Protein 2Q1S (pdb70)

Foldseek 3Di:
DDLLQAQFEEEEEQLQAQLNLLLVVVSVVSHYQAYEYEALQQLGDPVSQDPDPRYHYHNHQLLDPVVLVPDDLRGQEYEYEWFDQAFVLCQQPVVSRCSTQASSLVSNLVSCLQRDNYPEYEYEAEFCDDLDDDPPPQRGSRNVSRNNSLVVQLVSCVPRVHQYEYEYEDQEDFPRHFALGHDDSADNCSRVVDQLVNLLLCLLVLHARDDDPQQLDKDFHFYSNLVSVLRVLCRSFNGGSYYAYSTQPDIDTRNRSNVLSNVLNVNPDDGSHDHHDPVNYPDDGHDRVVCCVRRVGHRPQDSNNRSNNRSVNCVVCVVVSVVSSVVCVVVNVPRD

Organism: Bordetella bronchiseptica (NCBI:txid518)

CATH classification: 3.40.50.720 (+1 more: 3.90.25.10)

InterPro domains:
  IPR001509 NAD-dependent epimerase/dehydratase [PF01370] (15-266)
  IPR036291 NAD(P)-binding domain superfamily [SSF51735] (4-341)

Solvent-accessible surface area: 14827 Å² total; per-residue (Å²): 62,27,94,117,0,35,120,16,12,1,0,0,2,11,1,0,16,21,22,2,15,23,0,2,70,77,0,40,118,41,36,12,77,86,1,6,0,2,13,39,24,20,21,7,28,70,123,31,16,55,116,71,139,18,20,128,62,13,110,42,29,6,10,57,101,75,16,12,73,60,2,103,60,57,6,8,7,0,0,1,19,20,35,10,32,12,66,66,1,0,100,105,54,64,144,27,2,86,71,21,2,4,48,4,1,59,51,0,0,83,83,0,44,119,27,170,94,16,97,17,0,0,2,9,4,45,74,120,27,85,80,154,79,64,170,135,152,43,100,4,21,45,21,77,3,10,37,83,0,22,128,52,0,65,111,10,59,93,99,44,128,3,19,0,0,5,0,34,25,44,38,22,3,3,20,8,7,4,4,0,5,4,126,81,6,9,9,40,26,0,2,79,24,61,28,3,16,14,6,0,24,45,4,41,87,43,82,86,6,78,26,81,119,4,2,15,45,12,80,5,13,3,1,0,80,14,0,0,43,0,0,0,0,0,0,6,61,2,76,59,19,13,7,1,13,1,12,19,47,134,103,16,17,13,3,50,0,0,56,50,0,12,126,48,33,46,13,150,50,88,41,85,124,105,77,117,119,110,180,52,49,104,109,98,80,35,35,24,72,36,1,107,151,82,12,68,18,38,11,112,43,50,33,66,77,0,0,85,104,5,4,81,59,11,110,90,46,35,83,68,4,44,95,18,16,70,108,6,82,86,28,57,89,112,110,113

B-factor: mean 44.63, std 8.94, range [20.0, 79.74]

Secondary structure (DSSP, 8-state):
--GGGTT-EEEEETTTSHHHHHHHHHHHHTT-SEEEEE---TT--GGGS---TTEEEE-S-TT-HHHHHH--S--SEEEE----S-HHHHHH-HHHHHHHHTHHHHHHHHHHTT-SS--EEEEEEE--------SS---SHHHHHHHHHHHHHHHHHHHH---EEEEEE--EE-TT--TT-SS--SSGGGTS-SHHHHHHHHHHTTPPPPPSGGG--EE--EEHHHHHHHHHHHHHHPPTTEEEE------EEHHHHHHHHHHHHT--S--------GGG--------HHHHHHH-------HHHHHHHHHHHHHHTHHHHHHHHHTTHHHHHH--

Sequence (336 aa):
NASKLANTNVMVVGGAGFVGSNLVKRLLELGVNQQVHVVDNLLSAEKINVPDHPAVRFSETSITDDALLASLQQDEYDYVFHLATYHGNQSSIHDPLADHENNTLTTLKLYERLKHFKRLKKVVYSAAGEETDIVVSLHNNDSPYSSMSKIFGEFYSVYYHKQHQLPTVRARFQNVYGPGEILGAGRWRGTPATVWRNVTPTFIYKALKGMPLPLENGGVATRDDFIFVEDVANGLIACAADGTPGGVYNIASGKETSIADLATKINEITGNNNTELDRLPKRPWDNSKRFGSPEKARRELGFSADVSIDDGLRKTIEWTKANLAVIEQIMRKHDSALATYG

Structure (mmCIF, N/CA/C/O backbone):
data_2Q1S
#
_entry.id   2Q1S
#
_cell.length_a   83.186
_cell.length_b   77.875
_cell.length_c   59.411
_cell.angle_alpha   90.00
_cell.angle_beta   108.19
_cell.angle_gamma   90.00
#
_symmetry.space_group_name_H-M   'C 1 2 1'
#
loop_
_entity.id
_entity.type
_entity.pdbx_description
1 polymer 'Putative nucleotide sugar epimerase/ dehydratase'
2 non-polymer '1,4-DIHYDRONICOTINAMIDE ADENINE DINUCLEOTIDE'
3 water water
#
loop_
_atom_site.group_PDB
_atom_site.id
_atom_site.type_symbol
_atom_site.label_atom_id
_atom_site.label_alt_id
_atom_site.label_comp_id
_atom_site.label_asym_id
_atom_site.label_entity_id
_atom_site.label_seq_id
_atom_site.pdbx_PDB_ins_code
_atom_site.Cartn_x
_atom_site.Cartn_y
_atom_site.Cartn_z
_atom_site.occupancy
_atom_site.B_iso_or_equiv
_atom_site.auth_seq_id
_atom_site.auth_comp_id
_atom_site.auth_asym_id
_atom_site.auth_atom_id
_atom_site.pdbx_PDB_model_num
ATOM 1 N N . ASN A 1 26 ? 26.598 26.336 -0.487 1.00 60.37 6 ASN A N 1
ATOM 2 C CA . ASN A 1 26 ? 26.094 25.083 -1.095 1.00 60.17 6 ASN A CA 1
ATOM 3 C C . ASN A 1 26 ? 27.237 24.376 -1.787 1.00 60.14 6 ASN A C 1
ATOM 4 O O . ASN A 1 26 ? 28.406 24.638 -1.479 1.00 60.84 6 ASN A O 1
ATOM 6 N N . ALA A 1 27 ? 26.897 23.464 -2.701 1.00 59.29 7 ALA A N 1
ATOM 7 C CA . ALA A 1 27 ? 27.711 23.237 -3.896 1.00 58.51 7 ALA A CA 1
ATOM 8 C C . ALA A 1 27 ? 27.571 21.899 -4.592 1.00 57.95 7 ALA A C 1
ATOM 9 O O . ALA A 1 27 ? 27.233 20.859 -3.997 1.00 57.93 7 ALA A O 1
ATOM 11 N N . SER A 1 28 ? 27.835 21.961 -5.892 1.00 56.96 8 SER A N 1
ATOM 12 C CA . SER A 1 28 ? 28.303 20.821 -6.635 1.00 55.42 8 SER A CA 1
ATOM 13 C C . SER A 1 28 ? 29.728 20.456 -6.202 1.00 53.39 8 SER A C 1
ATOM 14 O O . SER A 1 28 ? 30.299 19.539 -6.793 1.00 53.33 8 SER A O 1
ATOM 17 N N . LYS A 1 29 ? 30.323 21.162 -5.215 1.00 51.43 9 LYS A N 1
ATOM 18 C CA . LYS A 1 29 ? 31.577 20.675 -4.601 1.00 48.61 9 LYS A CA 1
ATOM 19 C C . LYS A 1 29 ? 31.349 19.257 -4.075 1.00 47.02 9 LYS A C 1
ATOM 20 O O . LYS A 1 29 ? 32.288 18.470 -3.932 1.00 47.84 9 LYS A O 1
ATOM 26 N N . LEU A 1 30 ? 30.096 18.940 -3.759 1.00 44.54 10 LEU A N 1
ATOM 27 C CA . LEU A 1 30 ? 29.757 17.620 -3.248 1.00 42.86 10 LEU A CA 1
ATOM 28 C C . LEU A 1 30 ? 29.442 16.559 -4.305 1.00 40.04 10 LEU A C 1
ATOM 29 O O . LEU A 1 30 ? 29.389 15.359 -3.979 1.00 39.69 10 LEU A O 1
ATOM 34 N N . ALA A 1 31 ? 29.266 16.983 -5.558 1.00 38.74 11 ALA A N 1
ATOM 35 C CA . ALA A 1 31 ? 29.023 16.026 -6.633 1.00 36.50 11 ALA A CA 1
ATOM 36 C C . ALA A 1 31 ? 30.137 14.990 -6.671 1.00 34.49 11 ALA A C 1
ATOM 37 O O . ALA A 1 31 ? 31.326 15.336 -6.587 1.00 33.74 11 ALA A O 1
ATOM 39 N N . ASN A 1 32 ? 29.757 13.715 -6.753 1.00 33.39 12 ASN A N 1
ATOM 40 C CA . ASN A 1 32 ? 30.711 12.630 -6.924 1.00 33.60 12 ASN A CA 1
ATOM 41 C C . ASN A 1 32 ? 31.629 12.405 -5.723 1.00 34.38 12 ASN A C 1
ATOM 42 O O . ASN A 1 32 ? 32.633 11.705 -5.835 1.00 31.96 12 ASN A O 1
ATOM 47 N N . THR A 1 33 ? 31.253 12.947 -4.554 1.00 37.50 13 THR A N 1
ATOM 48 C CA . THR A 1 33 ? 32.082 12.715 -3.386 1.00 39.58 13 THR A CA 1
ATOM 49 C C . THR A 1 33 ? 31.588 11.535 -2.524 1.00 40.35 13 THR A C 1
ATOM 50 O O . THR A 1 33 ? 30.459 11.039 -2.705 1.00 40.81 13 THR A O 1
ATOM 54 N N . ASN A 1 34 ? 32.435 11.083 -1.588 1.00 40.18 14 ASN A N 1
ATOM 55 C CA . ASN A 1 34 ? 32.048 10.075 -0.605 1.00 40.70 14 ASN A CA 1
ATOM 56 C C . ASN A 1 34 ? 31.751 10.775 0.723 1.00 40.71 14 ASN A C 1
ATOM 57 O O . ASN A 1 34 ? 32.560 11.573 1.200 1.00 41.82 14 ASN A O 1
ATOM 62 N N . VAL A 1 35 ? 30.587 10.486 1.284 1.00 40.94 15 VAL A N 1
ATOM 63 C CA . VAL A 1 35 ? 30.160 11.220 2.486 1.00 41.17 15 VAL A CA 1
ATOM 64 C C . VAL A 1 35 ? 29.723 10.266 3.572 1.00 41.98 15 VAL A C 1
ATOM 65 O O . VAL A 1 35 ? 29.140 9.241 3.277 1.00 42.20 15 VAL A O 1
ATOM 69 N N . MET A 1 36 ? 30.072 10.580 4.824 1.00 41.29 16 MET A N 1
ATOM 70 C CA . MET A 1 36 ? 29.486 9.840 5.952 1.00 42.98 16 MET A CA 1
ATOM 71 C C . MET A 1 36 ? 28.481 10.756 6.665 1.00 41.87 16 MET A C 1
ATOM 72 O O . MET A 1 36 ? 28.760 11.941 6.845 1.00 42.75 16 MET A O 1
ATOM 77 N N . VAL A 1 37 ? 27.317 10.205 7.013 1.00 43.30 17 VAL A N 1
ATOM 78 C CA . VAL A 1 37 ? 26.348 10.929 7.831 1.00 44.16 17 VAL A CA 1
ATOM 79 C C . VAL A 1 37 ? 26.100 10.111 9.094 1.00 43.02 17 VAL A C 1
ATOM 80 O O . VAL A 1 37 ? 25.418 9.110 9.080 1.00 43.27 17 VAL A O 1
ATOM 84 N N . VAL A 1 38 ? 26.744 10.544 10.186 1.00 42.27 18 VAL A N 1
ATOM 85 C CA . VAL A 1 38 ? 26.543 9.909 11.506 1.00 43.02 18 VAL A CA 1
ATOM 86 C C . VAL A 1 38 ? 25.202 10.466 12.005 1.00 43.25 18 VAL A C 1
ATOM 87 O O . VAL A 1 38 ? 25.011 11.691 11.957 1.00 43.28 18 VAL A O 1
ATOM 91 N N . GLY A 1 39 ? 24.288 9.617 12.421 1.00 43.55 19 GLY A N 1
ATOM 92 C CA . GLY A 1 39 ? 22.947 10.073 12.753 1.00 44.02 19 GLY A CA 1
ATOM 93 C C . GLY A 1 39 ? 22.085 10.283 11.514 1.00 46.06 19 GLY A C 1
ATOM 94 O O . GLY A 1 39 ? 21.035 10.911 11.576 1.00 44.97 19 GLY A O 1
ATOM 95 N N . GLY A 1 40 ? 22.506 9.697 10.387 1.00 45.30 20 GLY A N 1
ATOM 96 C CA . GLY A 1 40 ? 21.817 9.934 9.110 1.00 46.88 20 GLY A CA 1
ATOM 97 C C . GLY A 1 40 ? 20.458 9.298 8.883 1.00 46.50 20 GLY A C 1
ATOM 98 O O . GLY A 1 40 ? 19.798 9.551 7.840 1.00 47.92 20 GLY A O 1
ATOM 99 N N . ALA A 1 41 ? 20.010 8.434 9.805 1.00 44.80 21 ALA A N 1
ATOM 100 C CA . ALA A 1 41 ? 18.652 7.935 9.763 1.00 43.95 21 ALA A CA 1
ATOM 101 C C . ALA A 1 41 ? 17.615 8.836 10.439 1.00 43.33 21 ALA A C 1
ATOM 102 O O . ALA A 1 41 ? 16.402 8.541 10.380 1.00 45.31 21 ALA A O 1
ATOM 104 N N . GLY A 1 42 ? 18.104 9.899 11.111 1.00 44.49 22 GLY A N 1
ATOM 105 C CA . GLY A 1 42 ? 17.238 10.758 11.925 1.00 45.48 22 GLY A CA 1
ATOM 106 C C . GLY A 1 42 ? 16.495 11.794 11.113 1.00 45.61 22 GLY A C 1
ATOM 107 O O . GLY A 1 42 ? 16.463 11.713 9.890 1.00 45.99 22 GLY A O 1
ATOM 108 N N . PHE A 1 43 ? 15.897 12.763 11.791 1.00 45.04 23 PHE A N 1
ATOM 109 C CA . PHE A 1 43 ? 15.094 13.794 11.137 1.00 45.90 23 PHE A CA 1
ATOM 110 C C . PHE A 1 43 ? 15.930 14.659 10.196 1.00 45.39 23 PHE A C 1
ATOM 111 O O . PHE A 1 43 ? 15.733 14.634 8.969 1.00 45.08 23 PHE A O 1
ATOM 119 N N . VAL A 1 44 ? 16.880 15.422 10.736 1.00 44.35 24 VAL A N 1
ATOM 120 C CA . VAL A 1 44 ? 17.720 16.277 9.892 1.00 43.99 24 VAL A CA 1
ATOM 121 C C . VAL A 1 44 ? 18.567 15.383 8.991 1.00 44.27 24 VAL A C 1
ATOM 122 O O . VAL A 1 44 ? 18.698 15.650 7.806 1.00 44.95 24 VAL A O 1
ATOM 126 N N . GLY A 1 45 ? 19.074 14.280 9.538 1.00 45.38 25 GLY A N 1
ATOM 127 C CA . GLY A 1 45 ? 19.956 13.394 8.787 1.00 45.50 25 GLY A CA 1
ATOM 128 C C . GLY A 1 45 ? 19.333 12.797 7.542 1.00 45.31 25 GLY A C 1
ATOM 129 O O . GLY A 1 45 ? 19.983 12.875 6.477 1.00 45.57 25 GLY A O 1
ATOM 130 N N . SER A 1 46 ? 18.132 12.225 7.686 1.00 44.37 26 SER A N 1
ATOM 131 C CA . SER A 1 46 ? 17.400 11.653 6.509 1.00 43.47 26 SER A CA 1
ATOM 132 C C . SER A 1 46 ? 17.208 12.716 5.417 1.00 43.87 26 SER A C 1
ATOM 133 O O . SER A 1 46 ? 17.343 12.403 4.221 1.00 44.49 26 SER A O 1
ATOM 136 N N . ASN A 1 47 ? 16.893 13.950 5.817 1.00 43.92 27 ASN A N 1
ATOM 137 C CA . ASN A 1 47 ? 16.707 15.045 4.849 1.00 43.75 27 ASN A CA 1
ATOM 138 C C . ASN A 1 47 ? 18.004 15.439 4.186 1.00 44.02 27 ASN A C 1
ATOM 139 O O . ASN A 1 47 ? 18.043 15.739 2.985 1.00 44.21 27 ASN A O 1
ATOM 144 N N . LEU A 1 48 ? 19.094 15.467 4.951 1.00 43.70 28 LEU A N 1
ATOM 145 C CA . LEU A 1 48 ? 20.408 15.715 4.395 1.00 44.32 28 LEU A CA 1
ATOM 146 C C . LEU A 1 48 ? 20.812 14.630 3.381 1.00 44.55 28 LEU A C 1
ATOM 147 O O . LEU A 1 48 ? 21.366 14.934 2.312 1.00 44.80 28 LEU A O 1
ATOM 152 N N . VAL A 1 49 ? 20.594 13.370 3.729 1.00 45.56 29 VAL A N 1
ATOM 153 C CA . VAL A 1 49 ? 20.907 12.254 2.835 1.00 44.97 29 VAL A CA 1
ATOM 154 C C . VAL A 1 49 ? 20.165 12.415 1.503 1.00 44.89 29 VAL A C 1
ATOM 155 O O . VAL A 1 49 ? 20.791 12.299 0.444 1.00 44.25 29 VAL A O 1
ATOM 159 N N . LYS A 1 50 ? 18.862 12.716 1.575 1.00 45.27 30 LYS A N 1
ATOM 160 C CA . LYS A 1 50 ? 18.031 12.924 0.369 1.00 44.80 30 LYS A CA 1
ATOM 161 C C . LYS A 1 50 ? 18.640 14.029 -0.491 1.00 44.57 30 LYS A C 1
ATOM 162 O O . LYS A 1 50 ? 18.737 13.893 -1.720 1.00 43.96 30 LYS A O 1
ATOM 165 N N . ARG A 1 51 ? 19.045 15.125 0.147 1.00 43.91 31 ARG A N 1
ATOM 166 C CA . ARG A 1 51 ? 19.573 16.257 -0.600 1.00 42.84 31 ARG A CA 1
ATOM 167 C C . ARG A 1 51 ? 20.955 15.943 -1.207 1.00 43.95 31 ARG A C 1
ATOM 168 O O . ARG A 1 51 ? 21.238 16.296 -2.381 1.00 44.15 31 ARG A O 1
ATOM 176 N N . LEU A 1 52 ? 21.777 15.185 -0.462 1.00 44.79 32 LEU A N 1
ATOM 177 C CA . LEU A 1 52 ? 23.093 14.755 -0.966 1.00 44.62 32 LEU A CA 1
ATOM 178 C C . LEU A 1 52 ? 22.955 13.864 -2.210 1.00 44.12 32 LEU A C 1
ATOM 179 O O . LEU A 1 52 ? 23.688 14.031 -3.190 1.00 44.56 32 LEU A O 1
ATOM 184 N N . LEU A 1 53 ? 22.036 12.911 -2.164 1.00 44.69 33 LEU A N 1
ATOM 185 C CA . LEU A 1 53 ? 21.729 12.105 -3.357 1.00 44.60 33 LEU A CA 1
ATOM 186 C C . LEU A 1 53 ? 21.262 12.972 -4.543 1.00 44.77 33 LEU A C 1
ATOM 187 O O . LEU A 1 53 ? 21.703 12.749 -5.690 1.00 43.92 33 LEU A O 1
ATOM 192 N N . GLU A 1 54 ? 20.407 13.971 -4.283 1.00 44.52 34 GLU A N 1
ATOM 193 C CA . GLU A 1 54 ? 19.983 14.914 -5.354 1.00 44.77 34 GLU A CA 1
ATOM 194 C C . GLU A 1 54 ? 21.167 15.648 -5.987 1.00 44.13 34 GLU A C 1
ATOM 195 O O . GLU A 1 54 ? 21.167 15.936 -7.200 1.00 43.36 34 GLU A O 1
ATOM 201 N N . LEU A 1 55 ? 22.153 15.982 -5.153 1.00 43.54 35 LEU A N 1
ATOM 202 C CA . LEU A 1 55 ? 23.347 16.678 -5.622 1.00 43.76 35 LEU A CA 1
ATOM 203 C C . LEU A 1 55 ? 24.344 15.736 -6.287 1.00 43.24 35 LEU A C 1
ATOM 204 O O . LEU A 1 55 ? 25.392 16.182 -6.757 1.00 44.74 35 LEU A O 1
ATOM 209 N N . GLY A 1 56 ? 24.032 14.443 -6.310 1.00 43.07 36 GLY A N 1
ATOM 210 C CA . GLY A 1 56 ? 24.853 13.465 -7.039 1.00 43.66 36 GLY A CA 1
ATOM 211 C C . GLY A 1 56 ? 26.135 13.016 -6.345 1.00 43.37 36 GLY A C 1
ATOM 212 O O . GLY A 1 56 ? 27.149 12.735 -6.999 1.00 43.06 36 GLY A O 1
ATOM 213 N N . VAL A 1 57 ? 26.104 12.923 -5.021 1.00 43.91 37 VAL A N 1
ATOM 214 C CA . VAL A 1 57 ? 27.226 12.295 -4.346 1.00 43.78 37 VAL A CA 1
ATOM 215 C C . VAL A 1 57 ? 27.416 10.858 -4.844 1.00 43.15 37 VAL A C 1
ATOM 216 O O . VAL A 1 57 ? 26.464 10.169 -5.283 1.00 43.97 37 VAL A O 1
ATOM 220 N N . ASN A 1 58 ? 28.651 10.400 -4.756 1.00 41.87 38 ASN A N 1
ATOM 221 C CA . ASN A 1 58 ? 28.995 9.044 -5.126 1.00 40.40 38 ASN A CA 1
ATOM 222 C C . ASN A 1 58 ? 28.558 7.994 -4.117 1.00 39.41 38 ASN A C 1
ATOM 223 O O . ASN A 1 58 ? 28.081 6.947 -4.481 1.00 40.43 38 ASN A O 1
ATOM 228 N N . GLN A 1 59 ? 28.740 8.265 -2.828 1.00 35.74 39 GLN A N 1
ATOM 229 C CA A GLN A 1 59 ? 28.395 7.298 -1.798 0.50 35.01 39 GLN A CA 1
ATOM 230 C CA B GLN A 1 59 ? 28.361 7.309 -1.804 0.50 35.19 39 GLN A CA 1
ATOM 231 C C . GLN A 1 59 ? 27.991 8.053 -0.546 1.00 34.65 39 GLN A C 1
ATOM 232 O O . GLN A 1 59 ? 28.583 9.089 -0.244 1.00 33.88 39 GLN A O 1
ATOM 243 N N . VAL A 1 60 ? 26.988 7.539 0.151 1.00 34.13 40 VAL A N 1
ATOM 244 C CA . VAL A 1 60 ? 26.665 8.016 1.516 1.00 34.96 40 VAL A CA 1
ATOM 245 C C . VAL A 1 60 ? 26.722 6.817 2.485 1.00 35.61 40 VAL A C 1
ATOM 246 O O . VAL A 1 60 ? 26.028 5.810 2.279 1.00 35.66 40 VAL A O 1
ATOM 250 N N . HIS A 1 61 ? 27.581 6.920 3.511 1.00 36.24 41 HIS A N 1
ATOM 251 C CA . HIS A 1 61 ? 27.667 5.912 4.570 1.00 37.23 41 HIS A CA 1
ATOM 252 C C . HIS A 1 61 ? 26.899 6.453 5.769 1.00 37.95 41 HIS A C 1
ATOM 253 O O . HIS A 1 61 ? 27.353 7.418 6.408 1.00 37.36 41 HIS A O 1
ATOM 260 N N . VAL A 1 62 ? 25.713 5.916 5.988 1.00 38.85 42 VAL A N 1
ATOM 261 C CA . VAL A 1 62 ? 24.882 6.279 7.149 1.00 39.89 42 VAL A CA 1
ATOM 262 C C . VAL A 1 62 ? 25.281 5.369 8.315 1.00 39.71 42 VAL A C 1
ATOM 263 O O . VAL A 1 62 ? 25.298 4.152 8.197 1.00 41.67 42 VAL A O 1
ATOM 267 N N . VAL A 1 63 ? 25.638 6.019 9.437 1.00 42.72 43 VAL A N 1
ATOM 268 C CA . VAL A 1 63 ? 25.945 5.238 10.644 1.00 43.72 43 VAL A CA 1
ATOM 269 C C . VAL A 1 63 ? 24.893 5.673 11.647 1.00 44.43 43 VAL A C 1
ATOM 270 O O . VAL A 1 63 ? 24.876 6.876 11.984 1.00 44.65 43 VAL A O 1
ATOM 274 N N . ASP A 1 64 ? 24.008 4.770 12.047 1.00 45.99 44 ASP A N 1
ATOM 275 C CA . ASP A 1 64 ? 22.926 5.183 12.938 1.00 45.52 44 ASP A CA 1
ATOM 276 C C . ASP A 1 64 ? 22.445 3.961 13.703 1.00 45.65 44 ASP A C 1
ATOM 277 O O . ASP A 1 64 ? 22.171 2.915 13.107 1.00 44.75 44 ASP A O 1
ATOM 282 N N . ASN A 1 65 ? 22.351 4.092 15.031 1.00 45.84 45 ASN A N 1
ATOM 283 C CA . ASN A 1 65 ? 21.902 2.950 15.851 1.00 46.32 45 ASN A CA 1
ATOM 284 C C . ASN A 1 65 ? 20.365 2.851 15.987 1.00 44.39 45 ASN A C 1
ATOM 285 O O . ASN A 1 65 ? 19.840 1.996 16.702 1.00 45.87 45 ASN A O 1
ATOM 290 N N . LEU A 1 66 ? 19.675 3.815 15.347 1.00 44.01 46 LEU A N 1
ATOM 291 C CA . LEU A 1 66 ? 18.187 3.850 15.379 1.00 42.27 46 LEU A CA 1
ATOM 292 C C . LEU A 1 66 ? 17.608 4.128 16.756 1.00 41.11 46 LEU A C 1
ATOM 293 O O . LEU A 1 66 ? 16.450 3.825 17.024 1.00 42.75 46 LEU A O 1
ATOM 298 N N . LEU A 1 67 ? 18.418 4.786 17.594 1.00 42.88 47 LEU A N 1
ATOM 299 C CA . LEU A 1 67 ? 17.981 5.045 18.960 1.00 41.75 47 LEU A CA 1
ATOM 300 C C . LEU A 1 67 ? 16.793 6.002 18.993 1.00 40.81 47 LEU A C 1
ATOM 301 O O . LEU A 1 67 ? 15.872 5.833 19.815 1.00 40.21 47 LEU A O 1
ATOM 306 N N . SER A 1 68 ? 16.781 6.970 18.081 1.00 39.29 48 SER A N 1
ATOM 307 C CA . SER A 1 68 ? 15.646 7.889 17.971 1.00 38.77 48 SER A CA 1
ATOM 308 C C . SER A 1 68 ? 15.184 8.072 16.527 1.00 37.83 48 SER A C 1
ATOM 309 O O . SER A 1 68 ? 14.778 9.160 16.157 1.00 38.07 48 SER A O 1
ATOM 312 N N . ALA A 1 69 ? 15.243 6.983 15.755 1.00 38.37 49 ALA A N 1
ATOM 313 C CA . ALA A 1 69 ? 15.016 7.009 14.318 1.00 38.94 49 ALA A CA 1
ATOM 314 C C . ALA A 1 69 ? 14.328 5.724 13.908 1.00 39.97 49 ALA A C 1
ATOM 315 O O . ALA A 1 69 ? 14.272 4.729 14.665 1.00 38.83 49 ALA A O 1
ATOM 317 N N . GLU A 1 70 ? 13.765 5.762 12.694 1.00 39.63 50 GLU A N 1
ATOM 318 C CA . GLU A 1 70 ? 13.109 4.600 12.087 1.00 41.30 50 GLU A CA 1
ATOM 319 C C . GLU A 1 70 ? 13.877 4.242 10.836 1.00 41.34 50 GLU A C 1
ATOM 320 O O . GLU A 1 70 ? 14.307 5.136 10.113 1.00 42.32 50 GLU A O 1
ATOM 326 N N . LYS A 1 71 ? 14.059 2.937 10.613 1.00 42.29 51 LYS A N 1
ATOM 327 C CA . LYS A 1 71 ? 14.739 2.383 9.439 1.00 44.05 51 LYS A CA 1
ATOM 328 C C . LYS A 1 71 ? 14.128 2.871 8.121 1.00 43.78 51 LYS A C 1
ATOM 329 O O . LYS A 1 71 ? 14.851 3.009 7.130 1.00 44.82 51 LYS A O 1
ATOM 332 N N . ILE A 1 72 ? 12.821 3.156 8.100 1.00 42.23 52 ILE A N 1
ATOM 333 C CA . ILE A 1 72 ? 12.180 3.671 6.867 1.00 42.57 52 ILE A CA 1
ATOM 334 C C . ILE A 1 72 ? 12.692 5.023 6.422 1.00 42.33 52 ILE A C 1
ATOM 335 O O . ILE A 1 72 ? 12.406 5.468 5.321 1.00 41.81 52 ILE A O 1
ATOM 340 N N . ASN A 1 73 ? 13.481 5.665 7.270 1.00 42.22 53 ASN A N 1
ATOM 341 C CA . ASN A 1 73 ? 14.139 6.902 6.894 1.00 43.24 53 ASN A CA 1
ATOM 342 C C . ASN A 1 73 ? 15.534 6.719 6.313 1.00 43.73 53 ASN A C 1
ATOM 343 O O . ASN A 1 73 ? 16.208 7.688 6.008 1.00 44.30 53 ASN A O 1
ATOM 348 N N . VAL A 1 74 ? 15.967 5.481 6.151 1.00 45.40 54 VAL A N 1
ATOM 349 C CA . VAL A 1 74 ? 17.179 5.234 5.401 1.00 47.20 54 VAL A CA 1
ATOM 350 C C . VAL A 1 74 ? 17.042 4.378 4.151 1.00 47.70 54 VAL A C 1
ATOM 351 O O . VAL A 1 74 ? 16.859 3.172 4.227 1.00 48.87 54 VAL A O 1
ATOM 355 N N . PRO A 1 75 ? 17.164 5.034 3.002 1.00 48.37 55 PRO A N 1
ATOM 356 C CA . PRO A 1 75 ? 16.790 4.451 1.720 1.00 48.08 55 PRO A CA 1
ATOM 357 C C . PRO A 1 75 ? 17.644 3.252 1.386 1.00 48.14 55 PRO A C 1
ATOM 358 O O . PRO A 1 75 ? 18.795 3.161 1.796 1.00 48.36 55 PRO A O 1
ATOM 362 N N . ASP A 1 76 ? 17.066 2.333 0.631 1.00 49.05 56 ASP A N 1
ATOM 363 C CA . ASP A 1 76 ? 17.823 1.207 0.138 1.00 49.14 56 ASP A CA 1
ATOM 364 C C . ASP A 1 76 ? 18.287 1.431 -1.288 1.00 49.33 56 ASP A C 1
ATOM 365 O O . ASP A 1 76 ? 17.619 1.050 -2.233 1.00 50.29 56 ASP A O 1
ATOM 367 N N . HIS A 1 77 ? 19.463 2.031 -1.412 1.00 49.04 57 HIS A N 1
ATOM 368 C CA . HIS A 1 77 ? 19.860 2.809 -2.574 1.00 46.78 57 HIS A CA 1
ATOM 369 C C . HIS A 1 77 ? 21.232 2.258 -2.919 1.00 45.43 57 HIS A C 1
ATOM 370 O O . HIS A 1 77 ? 21.972 1.847 -2.035 1.00 44.99 57 HIS A O 1
ATOM 377 N N . PRO A 1 78 ? 21.576 2.215 -4.191 1.00 43.82 58 PRO A N 1
ATOM 378 C CA . PRO A 1 78 ? 22.865 1.646 -4.553 1.00 43.08 58 PRO A CA 1
ATOM 379 C C . PRO A 1 78 ? 24.018 2.477 -3.985 1.00 42.40 58 PRO A C 1
ATOM 380 O O . PRO A 1 78 ? 25.097 1.941 -3.772 1.00 43.67 58 PRO A O 1
ATOM 384 N N . ALA A 1 79 ? 23.769 3.763 -3.749 1.00 41.14 59 ALA A N 1
ATOM 385 C CA . ALA A 1 79 ? 24.785 4.705 -3.224 1.00 40.11 59 ALA A CA 1
ATOM 386 C C . ALA A 1 79 ? 24.829 4.825 -1.696 1.00 39.84 59 ALA A C 1
ATOM 387 O O . ALA A 1 79 ? 25.744 5.448 -1.156 1.00 38.95 59 ALA A O 1
ATOM 389 N N . VAL A 1 80 ? 23.841 4.244 -1.014 1.00 39.89 60 VAL A N 1
ATOM 390 C CA . VAL A 1 80 ? 23.749 4.320 0.451 1.00 38.74 60 VAL A CA 1
ATOM 391 C C . VAL A 1 80 ? 24.216 3.003 1.102 1.00 38.82 60 VAL A C 1
ATOM 392 O O . VAL A 1 80 ? 23.701 1.930 0.796 1.00 39.60 60 VAL A O 1
ATOM 396 N N . ARG A 1 81 ? 25.229 3.094 1.956 1.00 38.71 61 ARG A N 1
ATOM 397 C CA . ARG A 1 81 ? 25.646 2.001 2.838 1.00 38.39 61 ARG A CA 1
ATOM 398 C C . ARG A 1 81 ? 25.108 2.343 4.234 1.00 36.99 61 ARG A C 1
ATOM 399 O O . ARG A 1 81 ? 25.290 3.459 4.714 1.00 35.92 61 ARG A O 1
ATOM 407 N N . PHE A 1 82 ? 24.441 1.390 4.871 1.00 37.60 62 PHE A N 1
ATOM 408 C CA . PHE A 1 82 ? 23.908 1.626 6.217 1.00 37.01 62 PHE A CA 1
ATOM 409 C C . PHE A 1 82 ? 24.536 0.700 7.263 1.00 38.10 62 PHE A C 1
ATOM 410 O O . PHE A 1 82 ? 24.358 -0.540 7.222 1.00 38.82 62 PHE A O 1
ATOM 418 N N . SER A 1 83 ? 25.235 1.327 8.222 1.00 38.66 63 SER A N 1
ATOM 419 C CA . SER A 1 83 ? 25.752 0.628 9.396 1.00 39.34 63 SER A CA 1
ATOM 420 C C . SER A 1 83 ? 24.839 0.916 10.590 1.00 38.33 63 SER A C 1
ATOM 421 O O . SER A 1 83 ? 24.819 2.030 11.121 1.00 37.73 63 SER A O 1
ATOM 424 N N . GLU A 1 84 ? 24.054 -0.093 10.963 1.00 39.11 64 GLU A N 1
ATOM 425 C CA . GLU A 1 84 ? 23.090 0.003 12.062 1.00 39.08 64 GLU A CA 1
ATOM 426 C C . GLU A 1 84 ? 23.859 -0.281 13.359 1.00 38.16 64 GLU A C 1
ATOM 427 O O . GLU A 1 84 ? 23.732 -1.348 13.998 1.00 39.93 64 GLU A O 1
ATOM 433 N N . THR A 1 85 ? 24.630 0.732 13.749 1.00 39.03 65 THR A N 1
ATOM 434 C CA . THR A 1 85 ? 25.653 0.545 14.729 1.00 39.53 65 THR A CA 1
ATOM 435 C C . THR A 1 85 ? 25.913 1.911 15.344 1.00 37.86 65 THR A C 1
ATOM 436 O O . THR A 1 85 ? 25.867 2.947 14.671 1.00 39.20 65 THR A O 1
ATOM 440 N N . SER A 1 86 ? 26.181 1.928 16.657 1.00 38.40 66 SER A N 1
ATOM 441 C CA . SER A 1 86 ? 26.651 3.169 17.297 1.00 38.06 66 SER A CA 1
ATOM 442 C C . SER A 1 86 ? 28.016 3.647 16.763 1.00 37.29 66 SER A C 1
ATOM 443 O O . SER A 1 86 ? 28.914 2.829 16.594 1.00 38.49 66 SER A O 1
ATOM 446 N N . ILE A 1 87 ? 28.155 4.938 16.556 1.00 37.60 67 ILE A N 1
ATOM 447 C CA . ILE A 1 87 ? 29.449 5.531 16.215 1.00 36.98 67 ILE A CA 1
ATOM 448 C C . ILE A 1 87 ? 30.499 5.377 17.312 1.00 37.27 67 ILE A C 1
ATOM 449 O O . ILE A 1 87 ? 31.704 5.583 17.069 1.00 39.75 67 ILE A O 1
ATOM 454 N N . THR A 1 88 ? 30.068 5.061 18.539 1.00 37.64 68 THR A N 1
ATOM 455 C CA . THR A 1 88 ? 31.052 4.734 19.600 1.00 37.93 68 THR A CA 1
ATOM 456 C C . THR A 1 88 ? 31.594 3.315 19.564 1.00 38.32 68 THR A C 1
ATOM 457 O O . THR A 1 88 ? 32.458 2.931 20.367 1.00 38.70 68 THR A O 1
ATOM 461 N N . ASP A 1 89 ? 31.082 2.499 18.651 1.00 37.55 69 ASP A N 1
ATOM 462 C CA . ASP A 1 89 ? 31.530 1.111 18.598 1.00 37.46 69 ASP A CA 1
ATOM 463 C C . ASP A 1 89 ? 33.005 0.967 18.156 1.00 37.96 69 ASP A C 1
ATOM 464 O O . ASP A 1 89 ? 33.396 1.442 17.091 1.00 37.96 69 ASP A O 1
ATOM 469 N N . ASP A 1 90 ? 33.837 0.342 18.983 1.00 39.53 70 ASP A N 1
ATOM 470 C CA . ASP A 1 90 ? 35.274 0.262 18.681 1.00 39.97 70 ASP A CA 1
ATOM 471 C C . ASP A 1 90 ? 35.585 -0.456 17.366 1.00 40.16 70 ASP A C 1
ATOM 472 O O . ASP A 1 90 ? 36.402 0.024 16.593 1.00 39.73 70 ASP A O 1
ATOM 477 N N . ALA A 1 91 ? 34.927 -1.576 17.122 1.00 39.09 71 ALA A N 1
ATOM 478 C CA . ALA A 1 91 ? 35.141 -2.307 15.867 1.00 38.85 71 ALA A CA 1
ATOM 479 C C . ALA A 1 91 ? 34.772 -1.449 14.673 1.00 39.45 71 ALA A C 1
ATOM 480 O O . ALA A 1 91 ? 35.538 -1.363 13.687 1.00 38.84 71 ALA A O 1
ATOM 482 N N . LEU A 1 92 ? 33.612 -0.801 14.745 1.00 39.41 72 LEU A N 1
ATOM 483 C CA . LEU A 1 92 ? 33.176 0.041 13.622 1.00 39.54 72 LEU A CA 1
ATOM 484 C C . LEU A 1 92 ? 34.203 1.128 13.361 1.00 3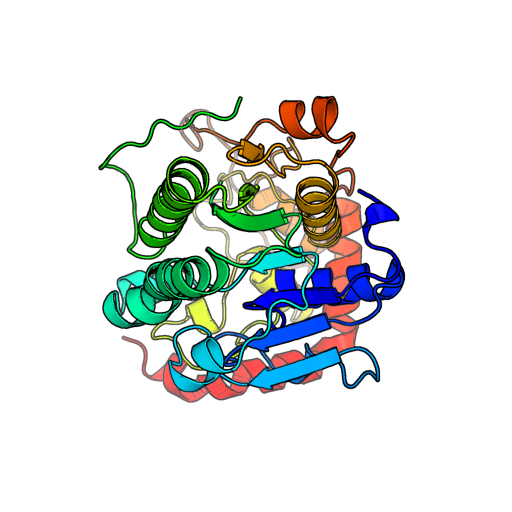9.90 72 LEU A C 1
ATOM 485 O O . LEU A 1 92 ? 34.652 1.317 12.241 1.00 38.33 72 LEU A O 1
ATOM 490 N N . LEU A 1 93 ? 34.591 1.852 14.411 1.00 38.64 73 LEU A N 1
ATOM 491 C CA . LEU A 1 93 ? 35.582 2.882 14.287 1.00 39.34 73 LEU A CA 1
ATOM 492 C C . LEU A 1 93 ? 36.898 2.372 13.671 1.00 39.03 73 LEU A C 1
ATOM 493 O O . LEU A 1 93 ? 37.427 3.006 12.761 1.00 38.50 73 LEU A O 1
ATOM 498 N N . ALA A 1 94 ? 37.399 1.216 14.128 1.00 39.38 74 ALA A N 1
ATOM 499 C CA . ALA A 1 94 ? 38.678 0.735 13.603 1.00 40.33 74 ALA A CA 1
ATOM 500 C C . ALA A 1 94 ? 38.547 0.321 12.127 1.00 40.48 74 ALA A C 1
ATOM 501 O O . ALA A 1 94 ? 39.543 0.363 11.385 1.00 42.36 74 ALA A O 1
ATOM 503 N N . SER A 1 95 ? 37.326 -0.047 11.723 1.00 40.23 75 SER A N 1
ATOM 504 C CA . SER A 1 95 ? 37.033 -0.475 10.352 1.00 40.87 75 SER A CA 1
ATOM 505 C C . SER A 1 95 ? 36.981 0.677 9.368 1.00 40.20 75 SER A C 1
ATOM 506 O O . SER A 1 95 ? 37.101 0.430 8.162 1.00 41.15 75 SER A O 1
ATOM 509 N N . LEU A 1 96 ? 36.755 1.898 9.850 1.00 40.05 76 LEU A N 1
ATOM 510 C CA . LEU A 1 96 ? 36.613 3.045 8.960 1.00 40.27 76 LEU A CA 1
ATOM 511 C C . LEU A 1 96 ? 37.904 3.281 8.185 1.00 41.05 76 LEU A C 1
ATOM 512 O O . LEU A 1 96 ? 39.011 3.172 8.731 1.00 42.26 76 LEU A O 1
ATOM 517 N N . GLN A 1 97 ? 37.739 3.612 6.903 1.00 40.06 77 GLN A N 1
ATOM 518 C CA A GLN A 1 97 ? 38.856 3.847 5.987 0.70 39.61 77 GLN A CA 1
ATOM 519 C CA B GLN A 1 97 ? 38.877 3.859 6.028 0.30 39.38 77 GLN A CA 1
ATOM 520 C C . GLN A 1 97 ? 38.884 5.333 5.628 1.00 38.97 77 GLN A C 1
ATOM 521 O O . GLN A 1 97 ? 37.861 5.990 5.696 1.00 38.36 77 GLN A O 1
ATOM 532 N N . ASP A 1 98 ? 40.055 5.837 5.205 1.00 38.26 78 ASP A N 1
ATOM 533 C CA . ASP A 1 98 ? 40.230 7.241 4.796 1.00 37.30 78 ASP A CA 1
ATOM 534 C C . ASP A 1 98 ? 39.685 7.371 3.350 1.00 37.13 78 ASP A C 1
ATOM 535 O O . ASP A 1 98 ? 40.422 7.636 2.393 1.00 36.56 78 ASP A O 1
ATOM 540 N N . GLU A 1 99 ? 38.373 7.167 3.224 1.00 36.77 79 GLU A N 1
ATOM 541 C CA . GLU A 1 99 ? 37.685 7.179 1.930 1.00 37.21 79 GLU A CA 1
ATOM 542 C C . GLU A 1 99 ? 36.574 8.225 1.845 1.00 37.14 79 GLU A C 1
ATOM 543 O O . GLU A 1 99 ? 35.751 8.189 0.934 1.00 37.57 79 GLU A O 1
ATOM 549 N N . TYR A 1 100 ? 36.549 9.155 2.800 1.00 35.79 80 TYR A N 1
ATOM 550 C CA . TYR A 1 100 ? 35.495 10.154 2.869 1.00 35.25 80 TYR A CA 1
ATOM 551 C C . TYR A 1 100 ? 36.001 11.540 2.574 1.00 34.69 80 TYR A C 1
ATOM 552 O O . TYR A 1 100 ? 37.049 11.979 3.080 1.00 35.74 80 TYR A O 1
ATOM 561 N N . ASP A 1 101 ? 35.260 12.242 1.743 1.00 33.74 81 ASP A N 1
ATOM 562 C CA . ASP A 1 101 ? 35.502 13.639 1.480 1.00 33.81 81 ASP A CA 1
ATOM 563 C C . ASP A 1 101 ? 34.858 14.535 2.531 1.00 34.61 81 ASP A C 1
ATOM 564 O O . ASP A 1 101 ? 35.397 15.590 2.861 1.00 34.46 81 ASP A O 1
ATOM 569 N N . TYR A 1 102 ? 33.684 14.131 2.989 1.00 34.36 82 TYR A N 1
ATOM 570 C CA . TYR A 1 102 ? 32.903 14.914 3.968 1.00 34.52 82 TYR A CA 1
ATOM 571 C C . TYR A 1 102 ? 32.310 14.020 4.977 1.00 35.21 82 TYR A C 1
ATOM 572 O O . TYR A 1 102 ? 31.917 12.883 4.688 1.00 35.07 82 TYR A O 1
ATOM 581 N N . VAL A 1 103 ? 32.297 14.503 6.220 1.00 34.79 83 VAL A N 1
ATOM 582 C CA . VAL A 1 103 ? 31.590 13.812 7.295 1.00 36.14 83 VAL A CA 1
ATOM 583 C C . VAL A 1 103 ? 30.637 14.799 7.928 1.00 36.33 83 VAL A C 1
ATOM 584 O O . VAL A 1 103 ? 31.007 15.921 8.180 1.00 37.21 83 VAL A O 1
ATOM 588 N N . PHE A 1 104 ? 29.390 14.389 8.088 1.00 35.84 84 PHE A N 1
ATOM 589 C CA . PHE A 1 104 ? 28.368 15.164 8.838 1.00 36.16 84 PHE A CA 1
ATOM 590 C C . PHE A 1 104 ? 28.075 14.403 10.114 1.00 36.43 84 PHE A C 1
ATOM 591 O O . PHE A 1 104 ? 27.689 13.271 10.047 1.00 35.24 84 PHE A O 1
ATOM 599 N N . HIS A 1 105 ? 28.340 15.035 11.276 1.00 36.19 85 HIS A N 1
ATOM 600 C CA . HIS A 1 105 ? 28.091 14.396 12.550 1.00 36.49 85 HIS A CA 1
ATOM 601 C C . HIS A 1 105 ? 26.829 14.969 13.198 1.00 35.58 85 HIS A C 1
ATOM 602 O O . HIS A 1 105 ? 26.889 16.123 13.741 1.00 36.42 85 HIS A O 1
ATOM 609 N N . LEU A 1 106 ? 25.716 14.260 12.967 1.00 37.06 86 LEU A N 1
ATOM 610 C CA . LEU A 1 106 ? 24.378 14.685 13.427 1.00 39.80 86 LEU A CA 1
ATOM 611 C C . LEU A 1 106 ? 23.822 13.892 14.584 1.00 39.37 86 LEU A C 1
ATOM 612 O O . LEU A 1 106 ? 22.692 14.118 15.002 1.00 40.66 86 LEU A O 1
ATOM 617 N N . ALA A 1 107 ? 24.524 12.864 15.065 1.00 37.99 87 ALA A N 1
ATOM 618 C CA . ALA A 1 107 ? 23.977 12.039 16.119 1.00 39.30 87 ALA A CA 1
ATOM 619 C C . ALA A 1 107 ? 23.789 12.895 17.405 1.00 38.16 87 ALA A C 1
ATOM 620 O O . ALA A 1 107 ? 24.488 13.884 17.680 1.00 39.07 87 ALA A O 1
ATOM 622 N N . THR A 1 108 ? 22.743 12.490 18.129 1.00 37.18 88 THR A N 1
ATOM 623 C CA . THR A 1 108 ? 22.463 13.087 19.441 1.00 37.16 88 THR A CA 1
ATOM 624 C C . THR A 1 108 ? 21.610 12.079 20.205 1.00 36.04 88 THR A C 1
ATOM 625 O O . THR A 1 108 ? 21.208 11.028 19.711 1.00 36.82 88 THR A O 1
ATOM 629 N N . TYR A 1 109 ? 21.424 12.435 21.480 1.00 36.77 89 TYR A N 1
ATOM 630 C CA . TYR A 1 109 ? 20.501 11.732 22.347 1.00 36.46 89 TYR A CA 1
ATOM 631 C C . TYR A 1 109 ? 19.219 12.579 22.501 1.00 37.18 89 TYR A C 1
ATOM 632 O O . TYR A 1 109 ? 19.205 13.637 23.099 1.00 38.71 89 TYR A O 1
ATOM 641 N N . HIS A 1 110 ? 18.164 12.137 21.812 1.00 38.56 90 HIS A N 1
ATOM 642 C CA . HIS A 1 110 ? 17.016 13.034 21.606 1.00 38.81 90 HIS A CA 1
ATOM 643 C C . HIS A 1 110 ? 16.081 12.950 22.819 1.00 38.23 90 HIS A C 1
ATOM 644 O O . HIS A 1 110 ? 15.520 11.899 23.069 1.00 38.29 90 HIS A O 1
ATOM 651 N N . GLY A 1 111 ? 15.898 14.037 23.576 1.00 39.65 91 GLY A N 1
ATOM 652 C CA . GLY A 1 111 ? 16.504 15.360 23.481 1.00 39.27 91 GLY A CA 1
ATOM 653 C C . GLY A 1 111 ? 16.686 15.864 24.914 1.00 38.58 91 GLY A C 1
ATOM 654 O O . GLY A 1 111 ? 17.099 15.092 25.776 1.00 38.60 91 GLY A O 1
ATOM 655 N N . ASN A 1 112 ? 16.351 17.125 25.155 1.00 38.89 92 ASN A N 1
ATOM 656 C CA . ASN A 1 112 ? 16.473 17.699 26.510 1.00 38.52 92 ASN A CA 1
ATOM 657 C C . ASN A 1 112 ? 15.867 16.822 27.600 1.00 38.20 92 ASN A C 1
ATOM 658 O O . ASN A 1 112 ? 16.529 16.457 28.578 1.00 36.52 92 ASN A O 1
ATOM 663 N N . GLN A 1 113 ? 14.589 16.502 27.464 1.00 37.28 93 GLN A N 1
ATOM 664 C CA . GLN A 1 113 ? 13.919 15.765 28.525 1.00 38.41 93 GLN A CA 1
ATOM 665 C C . GLN A 1 113 ? 14.514 14.389 28.717 1.00 36.92 93 GLN A C 1
ATOM 666 O O . GLN A 1 113 ? 14.763 13.982 29.853 1.00 36.54 93 GLN A O 1
ATOM 669 N N . SER A 1 114 ? 14.782 13.673 27.625 1.00 36.35 94 SER A N 1
ATOM 670 C CA . SER A 1 114 ? 15.336 12.330 27.760 1.00 36.01 94 SER A CA 1
ATOM 671 C C . SER A 1 114 ? 16.685 12.419 28.498 1.00 35.55 94 SER A C 1
ATOM 672 O O . SER A 1 114 ? 16.998 11.554 29.338 1.00 34.32 94 SER A O 1
ATOM 675 N N . SER A 1 115 ? 17.468 13.449 28.162 1.00 34.90 95 SER A N 1
ATOM 676 C CA . SER A 1 115 ? 18.831 13.561 28.730 1.00 33.94 95 SER A CA 1
ATOM 677 C C . SER A 1 115 ? 18.776 13.798 30.241 1.00 34.37 95 SER A C 1
ATOM 678 O O . SER A 1 115 ? 19.642 13.334 30.987 1.00 34.41 95 SER A O 1
ATOM 681 N N . ILE A 1 116 ? 17.801 14.585 30.699 1.00 32.74 96 ILE A N 1
ATOM 682 C CA . ILE A 1 116 ? 17.591 14.831 32.136 1.00 33.04 96 ILE A CA 1
ATOM 683 C C . ILE A 1 116 ? 17.228 13.538 32.895 1.00 33.16 96 ILE A C 1
ATOM 684 O O . ILE A 1 116 ? 17.724 13.270 33.980 1.00 34.21 96 ILE A O 1
ATOM 689 N N . HIS A 1 117 ? 16.371 12.742 32.266 1.00 33.11 97 HIS A N 1
ATOM 690 C CA . HIS A 1 117 ? 15.953 11.453 32.795 1.00 34.53 97 HIS A CA 1
ATOM 691 C C . HIS A 1 117 ? 17.147 10.498 32.966 1.00 33.04 97 HIS A C 1
ATOM 692 O O . HIS A 1 117 ? 17.189 9.744 33.936 1.00 32.95 97 HIS A O 1
ATOM 699 N N . ASP A 1 118 ? 18.068 10.493 31.991 1.00 33.40 98 ASP A N 1
ATOM 700 C CA . ASP A 1 118 ? 19.230 9.611 32.078 1.00 33.57 98 ASP A CA 1
ATOM 701 C C . ASP A 1 118 ? 20.475 10.249 31.467 1.00 32.48 98 ASP A C 1
ATOM 702 O O . ASP A 1 118 ? 20.777 10.078 30.263 1.00 33.62 98 ASP A O 1
ATOM 707 N N . PRO A 1 119 ? 21.216 11.020 32.284 1.00 32.07 99 PRO A N 1
ATOM 708 C CA . PRO A 1 119 ? 22.434 11.663 31.790 1.00 31.73 99 PRO A CA 1
ATOM 709 C C . PRO A 1 119 ? 23.496 10.705 31.268 1.00 30.77 99 PRO A C 1
ATOM 710 O O . PRO A 1 119 ? 24.339 11.149 30.485 1.00 31.42 99 PRO A O 1
ATOM 714 N N . LEU A 1 120 ? 23.479 9.441 31.720 1.00 31.47 100 LEU A N 1
ATOM 715 C CA . LEU A 1 120 ? 24.496 8.495 31.237 1.00 30.98 100 LEU A CA 1
ATOM 716 C C . LEU A 1 120 ? 24.170 7.957 29.832 1.00 32.70 100 LEU A C 1
ATOM 717 O O . LEU A 1 120 ? 25.065 7.803 29.016 1.00 32.48 100 LEU A O 1
ATOM 722 N N . ALA A 1 121 ? 22.882 7.711 29.548 1.00 33.31 101 ALA A N 1
ATOM 723 C CA . ALA A 1 121 ? 22.451 7.438 28.176 1.00 33.90 101 ALA A CA 1
ATOM 724 C C . ALA A 1 121 ? 22.745 8.648 27.277 1.00 34.21 101 ALA A C 1
ATOM 725 O O . ALA A 1 121 ? 23.211 8.478 26.132 1.00 35.45 101 ALA A O 1
ATOM 727 N N . ASP A 1 122 ? 22.549 9.882 27.773 1.00 33.04 102 ASP A N 1
ATOM 728 C CA . ASP A 1 122 ? 22.890 11.041 27.007 1.00 33.29 102 ASP A CA 1
ATOM 729 C C . ASP A 1 122 ? 24.393 11.062 26.713 1.00 33.30 102 ASP A C 1
ATOM 730 O O . ASP A 1 122 ? 24.796 11.277 25.582 1.00 35.51 102 ASP A O 1
ATOM 735 N N . HIS A 1 123 ? 25.208 10.768 27.723 1.00 33.34 103 HIS A N 1
ATOM 736 C CA . HIS A 1 123 ? 26.628 10.948 27.530 1.00 33.33 103 HIS A CA 1
ATOM 737 C C . HIS A 1 123 ? 27.130 9.999 26.433 1.00 32.61 103 HIS A C 1
ATOM 738 O O . HIS A 1 123 ? 27.912 10.403 25.561 1.00 33.80 103 HIS A O 1
ATOM 745 N N . GLU A 1 124 ? 26.681 8.735 26.517 1.00 33.00 104 GLU A N 1
ATOM 746 C CA . GLU A 1 124 ? 27.143 7.710 25.549 1.00 35.01 104 GLU A CA 1
ATOM 747 C C . GLU A 1 124 ? 26.791 8.105 24.126 1.00 35.56 104 GLU A C 1
ATOM 748 O O . GLU A 1 124 ? 27.605 7.921 23.202 1.00 36.52 104 GLU A O 1
ATOM 754 N N . ASN A 1 125 ? 25.607 8.688 23.941 1.00 35.84 105 ASN A N 1
ATOM 755 C CA . ASN A 1 125 ? 25.091 8.984 22.591 1.00 35.42 105 ASN A CA 1
ATOM 756 C C . ASN A 1 125 ? 25.138 10.436 22.164 1.00 36.41 105 ASN A C 1
ATOM 757 O O . ASN A 1 125 ? 24.630 10.791 21.083 1.00 37.39 105 ASN A O 1
ATOM 762 N N . ASN A 1 126 ? 25.815 11.278 22.956 1.00 35.22 106 ASN A N 1
ATOM 763 C CA . ASN A 1 126 ? 25.812 12.719 22.723 1.00 34.46 106 ASN A CA 1
ATOM 764 C C . ASN A 1 126 ? 27.182 13.393 22.976 1.00 35.21 106 ASN A C 1
ATOM 765 O O . ASN A 1 126 ? 27.478 14.416 22.382 1.00 37.68 106 ASN A O 1
ATOM 770 N N . THR A 1 127 ? 27.966 12.845 23.931 1.00 33.73 107 THR A N 1
ATOM 771 C CA . THR A 1 127 ? 29.281 13.412 24.198 1.00 34.35 107 THR A CA 1
ATOM 772 C C . THR A 1 127 ? 30.346 12.476 23.639 1.00 33.93 107 THR A C 1
ATOM 773 O O . THR A 1 127 ? 31.225 12.916 22.863 1.00 35.01 107 THR A O 1
ATOM 777 N N . LEU A 1 128 ? 30.270 11.216 24.027 1.00 33.75 108 LEU A N 1
ATOM 778 C CA . LEU A 1 128 ? 31.333 10.282 23.645 1.00 34.23 108 LEU A CA 1
ATOM 779 C C . LEU A 1 128 ? 31.340 10.022 22.143 1.00 34.91 108 LEU A C 1
ATOM 780 O O . LEU A 1 128 ? 32.388 9.738 21.569 1.00 36.38 108 LEU A O 1
ATOM 785 N N . THR A 1 129 ? 30.164 10.154 21.544 1.00 36.07 109 THR A N 1
ATOM 786 C CA . THR A 1 129 ? 30.035 10.000 20.075 1.00 37.13 109 THR A CA 1
ATOM 787 C C . THR A 1 129 ? 31.033 10.944 19.373 1.00 36.11 109 THR A C 1
ATOM 788 O O . THR A 1 129 ? 31.825 10.511 18.516 1.00 37.61 109 THR A O 1
ATOM 792 N N . THR A 1 130 ? 31.009 12.228 19.712 1.00 35.06 110 THR A N 1
ATOM 793 C CA . THR A 1 130 ? 31.869 13.206 19.068 1.00 35.92 110 THR A CA 1
ATOM 794 C C . THR A 1 130 ? 33.349 12.919 19.296 1.00 35.99 110 THR A C 1
ATOM 795 O O . THR A 1 130 ? 34.172 12.969 18.361 1.00 36.11 110 THR A O 1
ATOM 799 N N . LEU A 1 131 ? 33.707 12.639 20.552 1.00 34.48 111 LEU A N 1
ATOM 800 C CA . LEU A 1 131 ? 35.113 12.408 20.887 1.00 34.04 111 LEU A CA 1
ATOM 801 C C . LEU A 1 131 ? 35.659 11.182 20.116 1.00 34.48 111 LEU A C 1
ATOM 802 O O . LEU A 1 131 ? 36.755 11.272 19.535 1.00 35.34 111 LEU A O 1
ATOM 807 N N . LYS A 1 132 ? 34.955 10.058 20.165 1.00 34.37 112 LYS A N 1
ATOM 808 C CA . LYS A 1 132 ? 35.462 8.838 19.528 1.00 34.91 112 LYS A CA 1
ATOM 809 C C . LYS A 1 132 ? 35.510 8.999 18.003 1.00 35.54 112 LYS A C 1
ATOM 810 O O . LYS A 1 132 ? 36.439 8.515 17.359 1.00 37.02 112 LYS A O 1
ATOM 816 N N . LEU A 1 133 ? 34.521 9.693 17.455 1.00 35.52 113 LEU A N 1
ATOM 817 C CA . LEU A 1 133 ? 34.532 9.937 16.011 1.00 36.61 113 LEU A CA 1
ATOM 818 C C . LEU A 1 133 ? 35.749 10.748 15.642 1.00 36.13 113 LEU A C 1
ATOM 819 O O . LEU A 1 133 ? 36.526 10.391 14.720 1.00 37.66 113 LEU A O 1
ATOM 824 N N . TYR A 1 134 ? 35.950 11.887 16.305 1.00 35.17 114 TYR A N 1
ATOM 825 C CA . TYR A 1 134 ? 37.045 12.787 15.983 1.00 35.69 114 TYR A CA 1
ATOM 826 C C . TYR A 1 134 ? 38.396 12.100 16.173 1.00 35.40 114 TYR A C 1
ATOM 827 O O . TYR A 1 134 ? 39.338 12.289 15.386 1.00 35.29 114 TYR A O 1
ATOM 836 N N . GLU A 1 135 ? 38.499 11.282 17.222 1.00 36.62 115 GLU A N 1
ATOM 837 C CA . GLU A 1 135 ? 39.745 10.560 17.489 1.00 37.47 115 GLU A CA 1
ATOM 838 C C . GLU A 1 135 ? 40.108 9.614 16.337 1.00 37.88 115 GLU A C 1
ATOM 839 O O . GLU A 1 135 ? 41.281 9.470 15.981 1.00 37.45 115 GLU A O 1
ATOM 845 N N . ARG A 1 136 ? 39.095 8.982 15.767 1.00 37.50 116 ARG A N 1
ATOM 846 C CA . ARG A 1 136 ? 39.294 8.128 14.591 1.00 39.08 116 ARG A CA 1
ATOM 847 C C . ARG A 1 136 ? 39.634 8.919 13.322 1.00 38.69 116 ARG A C 1
ATOM 848 O O . ARG A 1 136 ? 40.497 8.458 12.533 1.00 41.21 116 ARG A O 1
ATOM 856 N N . LEU A 1 137 ? 38.959 10.055 13.122 1.00 38.18 117 LEU A N 1
ATOM 857 C CA . LEU A 1 137 ? 39.131 10.862 11.901 1.00 37.66 117 LEU A CA 1
ATOM 858 C C . LEU A 1 137 ? 40.426 11.662 11.890 1.00 37.91 117 LEU A C 1
ATOM 859 O O . LEU A 1 137 ? 40.814 12.168 10.831 1.00 38.81 117 LEU A O 1
ATOM 864 N N . LYS A 1 138 ? 41.136 11.765 13.024 1.00 37.74 118 LYS A N 1
ATOM 865 C CA . LYS A 1 138 ? 42.109 12.859 13.176 1.00 38.45 118 LYS A CA 1
ATOM 866 C C . LYS A 1 138 ? 43.295 12.814 12.252 1.00 39.93 118 LYS A C 1
ATOM 867 O O . LYS A 1 138 ? 43.908 13.858 12.065 1.00 40.39 118 LYS A O 1
ATOM 873 N N . HIS A 1 139 ? 43.634 11.625 11.749 1.00 38.95 119 HIS A N 1
ATOM 874 C CA . HIS A 1 139 ? 44.777 11.487 10.844 1.00 40.16 119 HIS A CA 1
ATOM 875 C C . HIS A 1 139 ? 44.333 11.192 9.408 1.00 40.31 119 HIS A C 1
ATOM 876 O O . HIS A 1 139 ? 45.178 10.984 8.532 1.00 40.76 119 HIS A O 1
ATOM 883 N N . PHE A 1 140 ? 43.021 11.200 9.155 1.00 40.13 120 PHE A N 1
ATOM 884 C CA . PHE A 1 140 ? 42.523 11.028 7.773 1.00 38.72 120 PHE A CA 1
ATOM 885 C C . PHE A 1 140 ? 42.873 12.238 6.892 1.00 40.03 120 PHE A C 1
ATOM 886 O O . PHE A 1 140 ? 42.772 13.409 7.309 1.00 41.21 120 PHE A O 1
ATOM 894 N N . LYS A 1 141 ? 43.239 11.939 5.65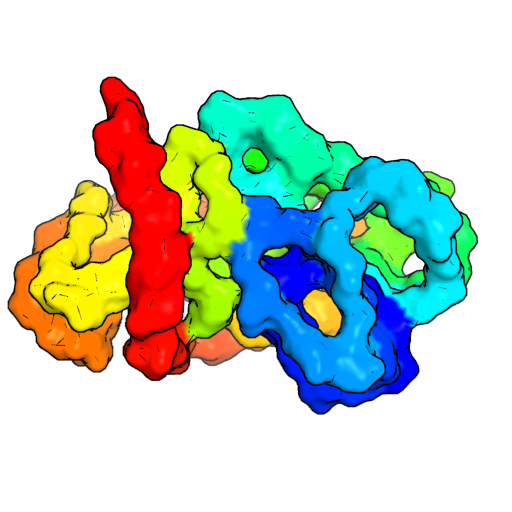8 1.00 38.40 121 LYS A N 1
ATOM 895 C CA . LYS A 1 141 ? 43.825 12.922 4.763 1.00 38.82 121 LYS A CA 1
ATOM 896 C C . LYS A 1 141 ? 42.901 13.318 3.603 1.00 38.16 121 LYS A C 1
ATOM 897 O O . LYS A 1 141 ? 43.065 14.390 3.027 1.00 38.91 121 LYS A O 1
ATOM 903 N N . ARG A 1 142 ? 41.931 12.465 3.295 1.00 38.32 122 ARG A N 1
ATOM 904 C CA . ARG A 1 142 ? 40.986 12.745 2.204 1.00 38.62 122 ARG A CA 1
ATOM 905 C C . ARG A 1 142 ? 39.895 13.717 2.678 1.00 38.50 122 ARG A C 1
ATOM 906 O O . ARG A 1 142 ? 39.229 14.327 1.859 1.00 38.37 122 ARG A O 1
ATOM 914 N N . LEU A 1 143 ? 39.727 13.857 4.001 1.00 39.66 123 LEU A N 1
ATOM 915 C CA . LEU A 1 143 ? 38.682 14.754 4.545 1.00 40.73 123 LEU A CA 1
ATOM 916 C C . LEU A 1 143 ? 38.833 16.191 4.186 1.00 39.95 123 LEU A C 1
ATOM 917 O O . LEU A 1 143 ? 39.878 16.775 4.480 1.00 43.20 123 LEU A O 1
ATOM 922 N N . LYS A 1 144 ? 37.823 16.777 3.547 1.00 40.59 124 LYS A N 1
ATOM 923 C CA . LYS A 1 144 ? 37.779 18.214 3.311 1.00 41.06 124 LYS A CA 1
ATOM 924 C C . LYS A 1 144 ? 37.102 18.954 4.463 1.00 38.98 124 LYS A C 1
ATOM 925 O O . LYS A 1 144 ? 37.503 20.074 4.747 1.00 39.28 124 LYS A O 1
ATOM 931 N N . LYS A 1 145 ? 36.008 18.403 4.985 1.00 39.12 125 LYS A N 1
ATOM 932 C CA . LYS A 1 145 ? 35.240 19.068 6.053 1.00 39.33 125 LYS A CA 1
ATOM 933 C C . LYS A 1 145 ? 34.498 18.066 6.861 1.00 38.71 125 LYS A C 1
ATOM 934 O O . LYS A 1 145 ? 34.049 17.045 6.350 1.00 38.48 125 LYS A O 1
ATOM 940 N N . VAL A 1 146 ? 34.451 18.375 8.160 1.00 38.67 126 VAL A N 1
ATOM 941 C CA . VAL A 1 146 ? 33.645 17.643 9.133 1.00 38.46 126 VAL A CA 1
ATOM 942 C C . VAL A 1 146 ? 32.657 18.626 9.743 1.00 38.20 126 VAL A C 1
ATOM 943 O O . VAL A 1 146 ? 33.085 19.556 10.415 1.00 38.31 126 VAL A O 1
ATOM 947 N N . VAL A 1 147 ? 31.370 18.433 9.488 1.00 37.17 127 VAL A N 1
ATOM 948 C CA . VAL A 1 147 ? 30.369 19.368 9.945 1.00 37.11 127 VAL A CA 1
ATOM 949 C C . VAL A 1 147 ? 29.627 18.744 11.132 1.00 35.55 127 VAL A C 1
ATOM 950 O O . VAL A 1 147 ? 29.056 17.663 11.028 1.00 37.88 127 VAL A O 1
ATOM 954 N N . TYR A 1 148 ? 29.622 19.505 12.229 1.00 35.76 128 TYR A N 1
ATOM 955 C CA . TYR A 1 148 ? 28.989 19.106 13.491 1.00 36.16 128 TYR A CA 1
ATOM 956 C C . TYR A 1 148 ? 27.745 19.979 13.751 1.00 35.48 128 TYR A C 1
ATOM 957 O O . TYR A 1 148 ? 27.861 21.217 13.734 1.00 35.71 128 TYR A O 1
ATOM 966 N N . SER A 1 149 ? 26.581 19.335 13.926 1.00 35.94 129 SER A N 1
ATOM 967 C CA . SER A 1 149 ? 25.384 20.061 14.300 1.00 36.19 129 SER A CA 1
ATOM 968 C C . SER A 1 149 ? 25.393 20.422 15.767 1.00 36.89 129 SER A C 1
ATOM 969 O O . SER A 1 149 ? 25.249 19.571 16.625 1.00 38.23 129 SER A O 1
ATOM 972 N N . ALA A 1 150 ? 25.576 21.719 16.036 1.00 36.38 130 ALA A N 1
ATOM 973 C CA . ALA A 1 150 ? 25.601 22.272 17.365 1.00 38.53 130 ALA A CA 1
ATOM 974 C C . ALA A 1 150 ? 24.230 22.903 17.705 1.00 40.75 130 ALA A C 1
ATOM 975 O O . ALA A 1 150 ? 23.371 23.106 16.825 1.00 42.98 130 ALA A O 1
ATOM 977 N N . ALA A 1 151 ? 24.019 23.275 18.945 1.00 43.58 131 ALA A N 1
ATOM 978 C CA . ALA A 1 151 ? 22.758 23.901 19.306 1.00 45.51 131 ALA A CA 1
ATOM 979 C C . ALA A 1 151 ? 22.828 25.432 19.276 1.00 47.08 131 ALA A C 1
ATOM 980 O O . ALA A 1 151 ? 23.837 26.026 19.648 1.00 49.13 131 ALA A O 1
ATOM 982 N N . GLY A 1 152 ? 21.742 26.061 18.834 1.00 48.93 132 GLY A N 1
ATOM 983 C CA . GLY A 1 152 ? 21.643 27.515 18.726 1.00 49.85 132 GLY A CA 1
ATOM 984 C C . GLY A 1 152 ? 21.115 28.090 20.015 1.00 51.33 132 GLY A C 1
ATOM 985 O O . GLY A 1 152 ? 21.821 28.091 21.025 1.00 53.00 132 GLY A O 1
ATOM 986 N N . GLU A 1 167 ? 26.255 38.343 16.232 1.00 51.44 147 GLU A N 1
ATOM 987 C CA . GLU A 1 167 ? 27.031 37.345 15.479 1.00 51.56 147 GLU A CA 1
ATOM 988 C C . GLU A 1 167 ? 27.655 36.256 16.381 1.00 50.75 147 GLU A C 1
ATOM 989 O O . GLU A 1 167 ? 27.780 36.440 17.601 1.00 51.23 147 GLU A O 1
ATOM 995 N N . GLU A 1 168 ? 28.030 35.136 15.757 1.00 49.07 148 GLU A N 1
ATOM 996 C CA . GLU A 1 168 ? 28.595 33.938 16.413 1.00 47.37 148 GLU A CA 1
ATOM 997 C C . GLU A 1 168 ? 29.752 34.257 17.365 1.00 47.24 148 GLU A C 1
ATOM 998 O O . GLU A 1 168 ? 30.736 34.907 16.966 1.00 48.09 148 GLU A O 1
ATOM 1004 N N . THR A 1 169 ? 29.635 33.823 18.619 1.00 45.80 149 THR A N 1
ATOM 1005 C CA . THR A 1 169 ? 30.755 33.963 19.557 1.00 45.26 149 THR A CA 1
ATOM 1006 C C . THR A 1 169 ? 31.133 32.595 20.083 1.00 44.28 149 THR A C 1
ATOM 1007 O O . THR A 1 169 ? 30.340 31.657 19.989 1.00 43.39 149 THR A O 1
ATOM 1011 N N . ASP A 1 170 ? 32.344 32.486 20.614 1.00 42.71 150 ASP A N 1
ATOM 1012 C CA . ASP A 1 170 ? 32.817 31.218 21.157 1.00 42.45 150 ASP A CA 1
ATOM 1013 C C . ASP A 1 170 ? 33.091 31.317 22.636 1.00 42.74 150 ASP A C 1
ATOM 1014 O O . ASP A 1 170 ? 34.007 30.667 23.173 1.00 42.16 150 ASP A O 1
ATOM 1019 N N . ILE A 1 171 ? 32.267 32.130 23.290 1.00 41.46 151 ILE A N 1
ATOM 1020 C CA . ILE A 1 171 ? 32.240 32.249 24.739 1.00 42.73 151 ILE A CA 1
ATOM 1021 C C . ILE A 1 171 ? 30.959 31.575 25.246 1.00 42.61 151 ILE A C 1
ATOM 1022 O O . ILE A 1 171 ? 29.869 31.762 24.671 1.00 43.42 151 ILE A O 1
ATOM 1027 N N . VAL A 1 172 ? 31.087 30.769 26.306 1.00 41.54 152 VAL A N 1
ATOM 1028 C CA A VAL A 1 172 ? 29.958 30.027 26.881 0.50 41.93 152 VAL A CA 1
ATOM 1029 C CA B VAL A 1 172 ? 29.934 30.071 26.873 0.50 42.00 152 VAL A CA 1
ATOM 1030 C C . VAL A 1 172 ? 29.931 30.196 28.401 1.00 41.69 152 VAL A C 1
ATOM 1031 O O . VAL A 1 172 ? 30.996 30.316 29.032 1.00 42.74 152 VAL A O 1
ATOM 1038 N N . SER A 1 173 ? 28.733 30.174 28.992 1.00 41.05 153 SER A N 1
ATOM 1039 C CA . SER A 1 173 ? 28.568 30.221 30.464 1.00 41.21 153 SER A CA 1
ATOM 1040 C C . SER A 1 173 ? 28.388 28.820 31.057 1.00 40.87 153 SER A C 1
ATOM 1041 O O . SER A 1 173 ? 27.760 27.945 30.435 1.00 42.15 153 SER A O 1
ATOM 1044 N N . LEU A 1 174 ? 28.928 28.605 32.260 1.00 41.44 154 LEU A N 1
ATOM 1045 C CA . LEU A 1 174 ? 28.709 27.335 32.968 1.00 40.85 154 LEU A CA 1
ATOM 1046 C C . LEU A 1 174 ? 27.253 27.221 33.422 1.00 41.68 154 LEU A C 1
ATOM 1047 O O . LEU A 1 174 ? 26.743 26.118 33.698 1.00 41.43 154 LEU A O 1
ATOM 1052 N N . HIS A 1 175 ? 26.579 28.373 33.475 1.00 40.43 155 HIS A N 1
ATOM 1053 C CA . HIS A 1 175 ? 25.194 28.441 33.918 1.00 40.99 155 HIS A CA 1
ATOM 1054 C C . HIS A 1 175 ? 24.190 28.426 32.778 1.00 41.34 155 HIS A C 1
ATOM 1055 O O . HIS A 1 175 ? 24.538 28.641 31.604 1.00 40.92 155 HIS A O 1
ATOM 1062 N N . ASN A 1 176 ? 22.947 28.122 33.138 1.00 42.01 156 ASN A N 1
ATOM 1063 C CA . ASN A 1 176 ? 21.843 28.118 32.184 1.00 43.17 156 ASN A CA 1
ATOM 1064 C C . ASN A 1 176 ? 21.993 27.066 31.094 1.00 42.84 156 ASN A C 1
ATOM 1065 O O . ASN A 1 176 ? 21.481 27.224 29.983 1.00 43.57 156 ASN A O 1
ATOM 1070 N N . ASN A 1 177 ? 22.692 25.988 31.430 1.00 42.09 157 ASN A N 1
ATOM 1071 C CA . ASN A 1 177 ? 22.653 24.788 30.621 1.00 42.27 157 ASN A CA 1
ATOM 1072 C C . ASN A 1 177 ? 21.665 23.879 31.318 1.00 41.27 157 ASN A C 1
ATOM 1073 O O . ASN A 1 177 ? 21.936 23.289 32.373 1.00 41.10 157 ASN A O 1
ATOM 1078 N N . ASP A 1 178 ? 20.477 23.828 30.730 1.00 41.59 158 ASP A N 1
ATOM 1079 C CA . ASP A 1 178 ? 19.330 23.284 31.410 1.00 42.25 158 ASP A CA 1
ATOM 1080 C C . ASP A 1 178 ? 19.320 21.751 31.482 1.00 40.21 158 ASP A C 1
ATOM 1081 O O . ASP A 1 178 ? 18.524 21.193 32.225 1.00 40.24 158 ASP A O 1
ATOM 1086 N N . SER A 1 179 ? 20.165 21.087 30.688 1.00 37.53 159 SER A N 1
ATOM 1087 C CA . SER A 1 179 ? 20.071 19.633 30.546 1.00 35.07 159 SER A CA 1
ATOM 1088 C C . SER A 1 179 ? 21.424 19.074 30.205 1.00 35.74 159 SER A C 1
ATOM 1089 O O . SER A 1 179 ? 22.276 19.778 29.672 1.00 36.68 159 SER A O 1
ATOM 1092 N N . PRO A 1 180 ? 21.601 17.760 30.454 1.00 34.26 160 PRO A N 1
ATOM 1093 C CA . PRO A 1 180 ? 22.809 17.098 29.931 1.00 34.14 160 PRO A CA 1
ATOM 1094 C C . PRO A 1 180 ? 22.930 17.201 28.417 1.00 35.27 160 PRO A C 1
ATOM 1095 O O . PRO A 1 180 ? 24.008 17.329 27.902 1.00 35.59 160 PRO A O 1
ATOM 1099 N N . TYR A 1 181 ? 21.801 17.131 27.702 1.00 35.20 161 TYR A N 1
ATOM 1100 C CA . TYR A 1 181 ? 21.809 17.394 26.273 1.00 35.61 161 TYR A CA 1
ATOM 1101 C C . TYR A 1 181 ? 22.495 18.695 25.941 1.00 35.02 161 TYR A C 1
ATOM 1102 O O . TYR A 1 181 ? 23.336 18.742 25.049 1.00 34.80 161 TYR A O 1
ATOM 1111 N N . SER A 1 182 ? 22.111 19.776 26.598 1.00 35.42 162 SER A N 1
ATOM 1112 C CA A SER A 1 182 ? 22.688 21.084 26.260 0.50 35.46 162 SER A CA 1
ATOM 111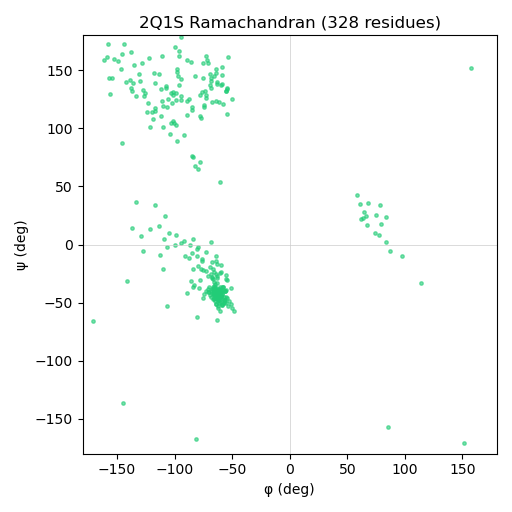3 C CA B SER A 1 182 ? 22.698 21.081 26.264 0.50 35.95 162 SER A CA 1
ATOM 1114 C C . SER A 1 182 ? 24.212 21.093 26.495 1.00 35.95 162 SER A C 1
ATOM 1115 O O . SER A 1 182 ? 24.983 21.665 25.713 1.00 36.52 162 SER A O 1
ATOM 1120 N N . MET A 1 183 ? 24.623 20.439 27.581 1.00 34.59 163 MET A N 1
ATOM 1121 C CA . MET A 1 183 ? 26.061 20.349 27.882 1.00 35.25 163 MET A CA 1
ATOM 1122 C C . MET A 1 183 ? 26.771 19.521 26.821 1.00 35.63 163 MET A C 1
ATOM 1123 O O . MET A 1 183 ? 27.816 19.890 26.337 1.00 37.47 163 MET A O 1
ATOM 1128 N N . SER A 1 184 ? 26.205 18.374 26.480 1.00 34.33 164 SER A N 1
ATOM 1129 C CA . SER A 1 184 ? 26.827 17.546 25.419 1.00 35.39 164 SER A CA 1
ATOM 1130 C C . SER A 1 184 ? 26.992 18.307 24.111 1.00 36.82 164 SER A C 1
ATOM 1131 O O . SER A 1 184 ? 28.029 18.181 23.429 1.00 36.82 164 SER A O 1
ATOM 1134 N N . LYS A 1 185 ? 25.990 19.116 23.738 1.00 36.23 165 LYS A N 1
ATOM 1135 C CA . LYS A 1 185 ? 26.111 19.861 22.479 1.00 36.80 165 LYS A CA 1
ATOM 1136 C C . LYS A 1 185 ? 27.277 20.847 22.547 1.00 37.35 165 LYS A C 1
ATOM 1137 O O . LYS A 1 185 ? 28.071 20.964 21.626 1.00 37.32 165 LYS A O 1
ATOM 1143 N N . ILE A 1 186 ? 27.438 21.503 23.680 1.00 36.46 166 ILE A N 1
ATOM 1144 C CA . ILE A 1 186 ? 28.537 22.469 23.879 1.00 38.25 166 ILE A CA 1
ATOM 1145 C C . ILE A 1 186 ? 29.879 21.704 23.898 1.00 37.03 166 ILE A C 1
ATOM 1146 O O . ILE A 1 186 ? 30.886 22.152 23.319 1.00 36.89 166 ILE A O 1
ATOM 1151 N N . PHE A 1 187 ? 29.890 20.552 24.567 1.00 35.74 167 PHE A N 1
ATOM 1152 C CA . PHE A 1 187 ? 31.132 19.799 24.670 1.00 35.90 167 PHE A CA 1
ATOM 1153 C C . PHE A 1 187 ? 31.628 19.419 23.268 1.00 36.08 167 PHE A C 1
ATOM 1154 O O . PHE A 1 187 ? 32.836 19.425 22.999 1.00 37.45 167 PHE A O 1
ATOM 1162 N N . GLY A 1 188 ? 30.687 19.104 22.364 1.00 36.43 168 GLY A N 1
ATOM 1163 C CA . GLY A 1 188 ? 31.072 18.758 20.997 1.00 36.27 168 GLY A CA 1
ATOM 1164 C C . GLY A 1 188 ? 31.662 19.988 20.274 1.00 35.92 168 GLY A C 1
ATOM 1165 O O . GLY A 1 188 ? 32.519 19.831 19.384 1.00 36.45 168 GLY A O 1
ATOM 1166 N N . GLU A 1 189 ? 31.246 21.205 20.646 1.00 35.84 169 GLU A N 1
ATOM 1167 C CA . GLU A 1 189 ? 31.938 22.410 20.137 1.00 36.57 169 GLU A CA 1
ATOM 1168 C C . GLU A 1 189 ? 33.370 22.519 20.648 1.00 36.20 169 GLU A C 1
ATOM 1169 O O . GLU A 1 189 ? 34.296 22.778 19.862 1.00 37.08 169 GLU A O 1
ATOM 1175 N N . PHE A 1 190 ? 33.572 22.253 21.950 1.00 36.00 170 PHE A N 1
ATOM 1176 C CA . PHE A 1 190 ? 34.928 22.211 22.517 1.00 35.80 170 PHE A CA 1
ATOM 1177 C C . PHE A 1 190 ? 35.778 21.219 21.720 1.00 35.73 170 PHE A C 1
ATOM 1178 O O . PHE A 1 190 ? 36.911 21.544 21.327 1.00 36.38 170 PHE A O 1
ATOM 1186 N N . TYR A 1 191 ? 35.266 20.005 21.514 1.00 36.03 171 TYR A N 1
ATOM 1187 C CA . TYR A 1 191 ? 36.026 18.996 20.790 1.00 35.53 171 TYR A CA 1
ATOM 1188 C C . TYR A 1 191 ? 36.339 19.449 19.375 1.00 35.87 171 TYR A C 1
ATOM 1189 O O . TYR A 1 191 ? 37.424 19.195 18.826 1.00 36.95 171 TYR A O 1
ATOM 1198 N N . SER A 1 192 ? 35.349 20.090 18.750 1.00 37.04 172 SER A N 1
ATOM 1199 C CA . SER A 1 192 ? 35.518 20.535 17.372 1.00 37.03 172 SER A CA 1
ATOM 1200 C C . SER A 1 192 ? 36.658 21.549 17.256 1.00 36.93 172 SER A C 1
ATOM 1201 O O . SER A 1 192 ? 37.454 21.534 16.282 1.00 38.62 172 SER A O 1
ATOM 1204 N N . VAL A 1 193 ? 36.737 22.451 18.210 1.00 36.99 173 VAL A N 1
ATOM 1205 C CA . VAL A 1 193 ? 37.806 23.443 18.228 1.00 37.10 173 VAL A CA 1
ATOM 1206 C C . VAL A 1 193 ? 39.178 22.781 18.517 1.00 36.19 173 VAL A C 1
ATOM 1207 O O . VAL A 1 193 ? 40.181 23.061 17.840 1.00 35.96 173 VAL A O 1
ATOM 1211 N N . TYR A 1 194 ? 39.200 21.882 19.513 1.00 36.65 174 TYR A N 1
ATOM 1212 C CA . TYR A 1 194 ? 40.457 21.220 19.864 1.00 35.77 174 TYR A CA 1
ATOM 1213 C C . TYR A 1 194 ? 41.045 20.369 18.753 1.00 35.83 174 TYR A C 1
ATOM 1214 O O . TYR A 1 194 ? 42.231 20.473 18.422 1.00 35.01 174 TYR A O 1
ATOM 1223 N N . TYR A 1 195 ? 40.220 19.533 18.138 1.00 34.68 175 TYR A N 1
ATOM 1224 C CA . TYR A 1 195 ? 40.753 18.661 17.086 1.00 35.55 175 TYR A CA 1
ATOM 1225 C C . TYR A 1 195 ? 41.200 19.449 15.863 1.00 35.40 175 TYR A C 1
ATOM 1226 O O . TYR A 1 195 ? 42.134 19.014 15.142 1.00 35.94 175 TYR A O 1
ATOM 1235 N N . HIS A 1 196 ? 40.564 20.598 15.598 1.00 35.11 176 HIS A N 1
ATOM 1236 C CA . HIS A 1 196 ? 41.041 21.478 14.532 1.00 35.18 176 HIS A CA 1
ATOM 1237 C C . HIS A 1 196 ? 42.436 22.097 14.868 1.00 34.72 176 HIS A C 1
ATOM 1238 O O . HIS A 1 196 ? 43.358 22.063 14.052 1.00 35.77 176 HIS A O 1
ATOM 1245 N N . LYS A 1 197 ? 42.581 22.614 16.085 1.00 36.78 177 LYS A N 1
ATOM 1246 C CA . LYS A 1 197 ? 43.839 23.317 16.481 1.00 36.73 177 LYS A CA 1
ATOM 1247 C C . LYS A 1 197 ? 44.968 22.282 16.589 1.00 35.88 177 LYS A C 1
ATOM 1248 O O . LYS A 1 197 ? 46.099 22.509 16.131 1.00 35.10 177 LYS A O 1
ATOM 1251 N N . GLN A 1 198 ? 44.665 21.139 17.205 1.00 34.84 178 GLN A N 1
ATOM 1252 C CA . GLN A 1 198 ? 45.722 20.168 17.498 1.00 35.16 178 GLN A CA 1
ATOM 1253 C C . GLN A 1 198 ? 46.078 19.241 16.334 1.00 35.00 178 GLN A C 1
ATOM 1254 O O . GLN A 1 198 ? 47.261 18.901 16.123 1.00 35.50 178 GLN A O 1
ATOM 1260 N N . HIS A 1 199 ? 45.076 18.878 15.537 1.00 35.41 179 HIS A N 1
ATOM 1261 C CA . HIS A 1 199 ? 45.241 17.844 14.512 1.00 34.96 179 HIS A CA 1
ATOM 1262 C C . HIS A 1 199 ? 44.752 18.274 13.129 1.00 34.55 179 HIS A C 1
ATOM 1263 O O . HIS A 1 199 ? 44.713 17.444 12.212 1.00 37.08 179 HIS A O 1
ATOM 1270 N N . GLN A 1 200 ? 44.396 19.549 12.983 1.00 35.32 180 GLN A N 1
ATOM 1271 C CA . GLN A 1 200 ? 43.975 20.109 11.688 1.00 35.46 180 GLN A CA 1
ATOM 1272 C C . GLN A 1 200 ? 42.720 19.413 11.168 1.00 34.94 180 GLN A C 1
ATOM 1273 O O . GLN A 1 200 ? 42.439 19.471 9.981 1.00 36.59 180 GLN A O 1
ATOM 1279 N N . LEU A 1 201 ? 41.950 18.796 12.068 1.00 35.12 181 LEU A N 1
ATOM 1280 C CA . LEU A 1 201 ? 40.675 18.183 11.653 1.00 35.95 181 LEU A CA 1
ATOM 1281 C C . LEU A 1 201 ? 39.780 19.336 11.158 1.00 36.59 181 LEU A C 1
ATOM 1282 O O . LEU A 1 201 ? 39.629 20.319 11.884 1.00 37.17 181 LEU A O 1
ATOM 1287 N N . PRO A 1 202 ? 39.271 19.268 9.898 1.00 36.66 182 PRO A N 1
ATOM 1288 C CA . PRO A 1 202 ? 38.631 20.458 9.303 1.00 35.33 182 PRO A CA 1
ATOM 1289 C C . PRO A 1 202 ? 37.182 20.675 9.711 1.00 36.94 182 PRO A C 1
ATOM 1290 O O . PRO A 1 202 ? 36.247 20.495 8.900 1.00 37.00 182 PRO A O 1
ATOM 1294 N N . THR A 1 203 ? 37.018 20.982 10.988 1.00 35.63 183 THR A N 1
ATOM 1295 C CA . THR A 1 203 ? 35.668 21.025 11.577 1.00 34.97 183 THR A CA 1
ATOM 1296 C C . THR A 1 203 ? 34.960 22.348 11.306 1.00 36.71 183 THR A C 1
ATOM 1297 O O . THR A 1 203 ? 35.590 23.420 11.266 1.00 36.79 183 THR A O 1
ATOM 1301 N N . VAL A 1 204 ? 33.626 22.249 11.115 1.00 36.47 184 VAL A N 1
ATOM 1302 C CA . VAL A 1 204 ? 32.783 23.456 11.045 1.00 36.54 184 VAL A CA 1
ATOM 1303 C C . VAL A 1 204 ? 31.576 23.151 11.941 1.00 35.94 184 VAL A C 1
ATOM 1304 O O . VAL A 1 204 ? 30.980 22.103 11.789 1.00 36.97 184 VAL A O 1
ATOM 1308 N N . ARG A 1 205 ? 31.287 24.054 12.885 1.00 36.18 185 ARG A N 1
ATOM 1309 C CA . ARG A 1 205 ? 30.163 23.882 13.795 1.00 35.78 185 ARG A CA 1
ATOM 1310 C C . ARG A 1 205 ? 29.002 24.643 13.172 1.00 36.04 185 ARG A C 1
ATOM 1311 O O . ARG A 1 205 ? 29.137 25.818 12.854 1.00 37.73 185 ARG A O 1
ATOM 1319 N N . ALA A 1 206 ? 27.870 23.947 13.024 1.00 36.72 186 ALA A N 1
ATOM 1320 C CA . ALA A 1 206 ? 26.654 24.563 12.459 1.00 36.36 186 ALA A CA 1
ATOM 1321 C C . ALA A 1 206 ? 25.632 24.646 13.575 1.00 35.71 186 ALA A C 1
ATOM 1322 O O . ALA A 1 206 ? 25.168 23.639 14.021 1.00 36.65 186 ALA A O 1
ATOM 1324 N N . ARG A 1 207 ? 25.321 25.862 14.046 1.00 34.08 187 ARG A N 1
ATOM 1325 C CA . ARG A 1 207 ? 24.378 26.059 15.153 1.00 35.02 187 ARG A CA 1
ATOM 1326 C C . ARG A 1 207 ? 22.984 26.325 14.583 1.00 35.15 187 ARG A C 1
ATOM 1327 O O . ARG A 1 207 ? 22.798 27.221 13.782 1.00 35.39 187 ARG A O 1
ATOM 1335 N N . PHE A 1 208 ? 22.030 25.521 15.010 1.00 36.69 188 PHE A N 1
ATOM 1336 C CA . PHE A 1 208 ? 20.673 25.813 14.574 1.00 37.71 188 PHE A CA 1
ATOM 1337 C C . PHE A 1 208 ? 19.679 25.496 15.681 1.00 38.17 188 PHE A C 1
ATOM 1338 O O . PHE A 1 208 ? 20.054 25.025 16.745 1.00 40.09 188 PHE A O 1
ATOM 1346 N N . GLN A 1 209 ? 18.421 25.858 15.481 1.00 39.91 189 GLN A N 1
ATOM 1347 C CA . GLN A 1 209 ? 17.436 25.445 16.475 1.00 41.41 189 GLN A CA 1
ATOM 1348 C C . GLN A 1 209 ? 16.052 25.529 15.879 1.00 42.42 189 GLN A C 1
ATOM 1349 O O . GLN A 1 209 ? 15.838 26.225 14.907 1.00 41.10 189 GLN A O 1
ATOM 1352 N N . ASN A 1 210 ? 15.119 24.797 16.474 1.00 45.58 190 ASN A N 1
ATOM 1353 C CA . ASN A 1 210 ? 13.730 24.849 16.051 1.00 47.53 190 ASN A CA 1
ATOM 1354 C C . ASN A 1 210 ? 13.512 24.469 14.589 1.00 47.77 190 ASN A C 1
ATOM 1355 O O . ASN A 1 210 ? 12.727 25.106 13.855 1.00 47.57 190 ASN A O 1
ATOM 1360 N N . VAL A 1 211 ? 14.222 23.416 14.187 1.00 46.79 191 VAL A N 1
ATOM 1361 C CA . VAL A 1 211 ? 13.992 22.770 12.881 1.00 46.14 191 VAL A CA 1
ATOM 1362 C C . VAL A 1 211 ? 12.631 22.066 12.865 1.00 46.23 191 VAL A C 1
ATOM 1363 O O . VAL A 1 211 ? 12.179 21.506 13.873 1.00 45.48 191 VAL A O 1
ATOM 1367 N N . TYR A 1 212 ? 11.956 22.109 11.717 1.00 45.11 192 TYR A N 1
ATOM 1368 C CA . TYR A 1 212 ? 10.707 21.362 11.591 1.00 45.20 192 TYR A CA 1
ATOM 1369 C C . TYR A 1 212 ? 10.584 20.946 10.113 1.00 45.53 192 TYR A C 1
ATOM 1370 O O . TYR A 1 212 ? 11.238 21.541 9.236 1.00 45.27 192 TYR A O 1
ATOM 1379 N N . GLY A 1 213 ? 9.798 19.913 9.856 1.00 44.71 193 GLY A N 1
ATOM 1380 C CA . GLY A 1 213 ? 9.493 19.550 8.481 1.00 45.30 193 GLY A CA 1
ATOM 1381 C C . GLY A 1 213 ? 9.206 18.072 8.266 1.00 44.92 193 GLY A C 1
ATOM 1382 O O . GLY A 1 213 ? 9.066 17.296 9.220 1.00 45.70 193 GLY A O 1
ATOM 1383 N N . PRO A 1 214 ? 9.109 17.669 6.988 1.00 44.76 194 PRO A N 1
ATOM 1384 C CA . PRO A 1 214 ? 8.903 16.244 6.715 1.00 45.13 194 PRO A CA 1
ATOM 1385 C C . PRO A 1 214 ? 10.015 15.368 7.291 1.00 45.79 194 PRO A C 1
ATOM 1386 O O . PRO A 1 214 ? 11.178 15.799 7.347 1.00 46.62 194 PRO A O 1
ATOM 1390 N N . GLY A 1 215 ? 9.662 14.164 7.724 1.00 45.64 195 GLY A N 1
ATOM 1391 C CA . GLY A 1 215 ? 10.669 13.199 8.159 1.00 46.58 195 GLY A CA 1
ATOM 1392 C C . GLY A 1 215 ? 10.884 13.138 9.663 1.00 47.31 195 GLY A C 1
ATOM 1393 O O . GLY A 1 215 ? 11.541 12.215 10.129 1.00 47.77 195 GLY A O 1
ATOM 1394 N N . GLU A 1 216 ? 10.299 14.080 10.412 1.00 46.89 196 GLU A N 1
ATOM 1395 C CA . GLU A 1 216 ? 10.269 13.990 11.879 1.00 46.08 196 GLU A CA 1
ATOM 1396 C C . GLU A 1 216 ? 9.037 13.226 12.271 1.00 46.17 196 GLU A C 1
ATOM 1397 O O . GLU A 1 216 ? 7.911 13.708 12.069 1.00 46.52 196 GLU A O 1
ATOM 1403 N N . ILE A 1 217 ? 9.259 12.013 12.802 1.00 43.97 197 ILE A N 1
ATOM 1404 C CA . ILE A 1 217 ? 8.176 11.080 13.116 1.00 44.47 197 ILE A CA 1
ATOM 1405 C C . ILE A 1 217 ? 7.986 11.028 14.629 1.00 44.39 197 ILE A C 1
ATOM 1406 O O . ILE A 1 217 ? 8.891 10.601 15.349 1.00 44.91 197 ILE A O 1
ATOM 1411 N N . LEU A 1 218 ? 6.801 11.411 15.105 1.00 44.92 198 LEU A N 1
ATOM 1412 C CA . LEU A 1 218 ? 6.500 11.264 16.536 1.00 45.02 198 LEU A CA 1
ATOM 1413 C C . LEU A 1 218 ? 6.719 9.811 16.943 1.00 44.88 198 LEU A C 1
ATOM 1414 O O . LEU A 1 218 ? 6.297 8.907 16.228 1.00 45.81 198 LEU A O 1
ATOM 1419 N N . GLY A 1 219 ? 7.434 9.589 18.063 1.00 45.39 199 GLY A N 1
ATOM 1420 C CA . GLY A 1 219 ? 7.619 8.208 18.555 1.00 46.01 199 GLY A CA 1
ATOM 1421 C C . GLY A 1 219 ? 8.775 7.476 17.872 1.00 46.07 199 GLY A C 1
ATOM 1422 O O . GLY A 1 219 ? 8.999 6.302 18.154 1.00 45.34 199 GLY A O 1
ATOM 1423 N N . ALA A 1 220 ? 9.502 8.132 16.973 1.00 45.02 200 ALA A N 1
ATOM 1424 C CA . ALA A 1 220 ? 10.614 7.464 16.293 1.00 44.99 200 ALA A CA 1
ATOM 1425 C C . ALA A 1 220 ? 11.621 6.859 17.285 1.00 44.60 200 ALA A C 1
ATOM 1426 O O . ALA A 1 220 ? 12.017 7.504 18.258 1.00 44.92 200 ALA A O 1
ATOM 1428 N N . GLY A 1 221 ? 12.015 5.612 17.039 1.00 43.14 201 GLY A N 1
ATOM 1429 C CA . GLY A 1 221 ? 13.083 4.950 17.806 1.00 43.78 201 GLY A CA 1
ATOM 1430 C C . GLY A 1 221 ? 12.618 4.297 19.089 1.00 44.46 201 GLY A C 1
ATOM 1431 O O . GLY A 1 221 ? 11.441 3.973 19.233 1.00 45.46 201 GLY A O 1
ATOM 1432 N N . ARG A 1 222 ? 13.546 4.112 20.025 1.00 45.07 202 ARG A N 1
ATOM 1433 C CA . ARG A 1 222 ? 13.281 3.409 21.286 1.00 45.39 202 ARG A CA 1
ATOM 1434 C C . ARG A 1 222 ? 12.709 4.369 22.316 1.00 44.76 202 ARG A C 1
ATOM 1435 O O . ARG A 1 222 ? 12.924 5.579 22.190 1.00 44.71 202 ARG A O 1
ATOM 1443 N N . TRP A 1 223 ? 11.992 3.843 23.315 1.00 45.05 203 TRP A N 1
ATOM 1444 C CA . TRP A 1 223 ? 11.582 4.622 24.475 1.00 44.73 203 TRP A CA 1
ATOM 1445 C C . TRP A 1 223 ? 12.819 5.209 25.180 1.00 45.48 203 TRP A C 1
ATOM 1446 O O . TRP A 1 223 ? 13.698 4.481 25.621 1.00 46.52 203 TRP A O 1
ATOM 1457 N N . ARG A 1 224 ? 12.887 6.527 25.288 1.00 44.88 204 ARG A N 1
ATOM 1458 C CA . ARG A 1 224 ? 14.039 7.135 25.926 1.00 45.34 204 ARG A CA 1
ATOM 1459 C C . ARG A 1 224 ? 13.680 7.724 27.301 1.00 45.88 204 ARG A C 1
ATOM 1460 O O . ARG A 1 224 ? 14.382 8.633 27.799 1.00 47.46 204 ARG A O 1
ATOM 1468 N N . GLY A 1 225 ? 12.623 7.203 27.922 1.00 47.01 205 GLY A N 1
ATOM 1469 C CA . GLY A 1 225 ? 12.388 7.541 29.307 1.00 47.18 205 GLY A CA 1
ATOM 1470 C C . GLY A 1 225 ? 11.151 8.355 29.628 1.00 47.01 205 GLY A C 1
ATOM 1471 O O . GLY A 1 225 ? 10.589 8.220 30.705 1.00 47.05 205 GLY A O 1
ATOM 1472 N N . THR A 1 226 ? 10.763 9.246 28.710 1.00 46.98 206 THR A N 1
ATOM 1473 C CA . THR A 1 226 ? 9.707 10.216 28.984 1.00 47.61 206 THR A CA 1
ATOM 1474 C C . THR A 1 226 ? 8.769 10.356 27.783 1.00 46.76 206 THR A C 1
ATOM 1475 O O . THR A 1 226 ? 9.105 9.925 26.663 1.00 46.92 206 THR A O 1
ATOM 1479 N N . PRO A 1 227 ? 7.603 10.985 27.995 1.00 47.11 207 PRO A N 1
ATOM 1480 C CA . PRO A 1 227 ? 6.666 11.176 26.895 1.00 46.86 207 PRO A CA 1
ATOM 1481 C C . PRO A 1 227 ? 7.187 11.977 25.701 1.00 46.89 207 PRO A C 1
ATOM 1482 O O . PRO A 1 227 ? 6.589 11.885 24.627 1.00 46.82 207 PRO A O 1
ATOM 1486 N N . ALA A 1 228 ? 8.268 12.723 25.883 1.00 47.07 208 ALA A N 1
ATOM 1487 C CA . ALA A 1 228 ? 8.881 13.436 24.781 1.00 46.63 208 ALA A CA 1
ATOM 1488 C C . ALA A 1 228 ? 9.441 12.531 23.687 1.00 46.18 208 ALA A C 1
ATOM 1489 O O . ALA A 1 228 ? 9.702 13.016 22.592 1.00 48.20 208 ALA A O 1
ATOM 1491 N N . THR A 1 229 ? 9.580 11.235 23.974 1.00 46.35 209 THR A N 1
ATOM 1492 C CA . THR A 1 229 ? 9.916 10.251 22.947 1.00 46.29 209 THR A CA 1
ATOM 1493 C C . THR A 1 229 ? 8.808 10.256 21.884 1.00 46.17 209 THR A C 1
ATOM 1494 O O . THR A 1 229 ? 9.067 10.189 20.677 1.00 46.11 209 THR A O 1
ATOM 1498 N N . VAL A 1 230 ? 7.570 10.357 22.355 1.00 46.34 210 VAL A N 1
ATOM 1499 C CA . VAL A 1 230 ? 6.422 10.473 21.436 1.00 45.97 210 VAL A CA 1
ATOM 1500 C C . VAL A 1 230 ? 6.274 11.926 20.947 1.00 47.30 210 VAL A C 1
ATOM 1501 O O . VAL A 1 230 ? 6.450 12.202 19.765 1.00 47.26 210 VAL A O 1
ATOM 1505 N N . TRP A 1 231 ? 6.020 12.838 21.889 1.00 47.51 211 TRP A N 1
ATOM 1506 C CA . TRP A 1 231 ? 5.772 14.251 21.628 1.00 48.14 211 TRP A CA 1
ATOM 1507 C C 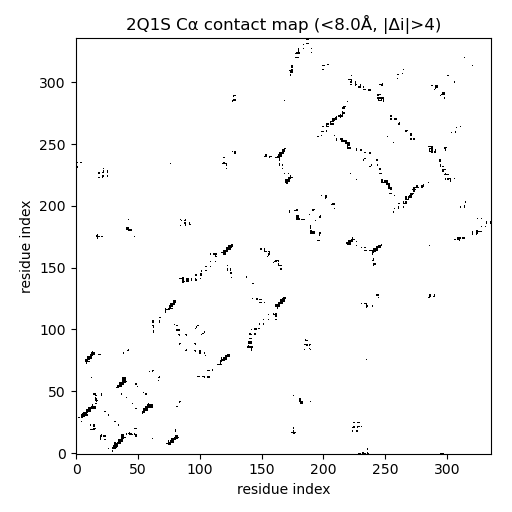. TRP A 1 231 ? 7.095 14.986 21.540 1.00 49.02 211 TRP A C 1
ATOM 1508 O O . TRP A 1 231 ? 7.487 15.720 22.446 1.00 49.32 211 TRP A O 1
ATOM 1519 N N . ARG A 1 232 ? 7.765 14.800 20.410 1.00 49.37 212 ARG A N 1
ATOM 1520 C CA . ARG A 1 232 ? 9.164 15.215 20.244 1.00 49.37 212 ARG A CA 1
ATOM 1521 C C . ARG A 1 232 ? 9.386 16.709 20.288 1.00 49.61 212 ARG A C 1
ATOM 1522 O O . ARG A 1 232 ? 10.377 17.176 20.862 1.00 51.32 212 ARG A O 1
ATOM 1530 N N . ASN A 1 233 ? 8.494 17.441 19.621 1.00 48.59 213 ASN A N 1
ATOM 1531 C CA . ASN A 1 233 ? 8.647 18.881 19.445 1.00 48.08 213 ASN A CA 1
ATOM 1532 C C . ASN A 1 233 ? 7.270 19.468 19.139 1.00 48.32 213 ASN A C 1
ATOM 1533 O O . ASN A 1 233 ? 6.361 18.741 18.727 1.00 48.68 213 ASN A O 1
ATOM 1538 N N . VAL A 1 234 ? 7.138 20.777 19.331 1.00 48.24 214 VAL A N 1
ATOM 1539 C CA . VAL A 1 234 ? 5.843 21.444 19.264 1.00 47.77 214 VAL A CA 1
ATOM 1540 C C . VAL A 1 234 ? 5.203 21.330 17.874 1.00 47.90 214 VAL A C 1
ATOM 1541 O O . VAL A 1 234 ? 4.015 21.043 17.767 1.00 48.82 214 VAL A O 1
ATOM 1545 N N . THR A 1 235 ? 5.993 21.548 16.820 1.00 47.54 215 THR A N 1
ATOM 1546 C CA . THR A 1 235 ? 5.401 21.502 15.469 1.00 46.72 215 THR A CA 1
ATOM 1547 C C . THR A 1 235 ? 4.756 20.156 15.075 1.00 47.51 215 THR A C 1
ATOM 1548 O O . THR A 1 235 ? 3.570 20.133 14.731 1.00 47.11 215 THR A O 1
ATOM 1552 N N . PRO A 1 236 ? 5.519 19.038 15.108 1.00 46.76 216 PRO A N 1
ATOM 1553 C CA . PRO A 1 236 ? 4.884 17.763 14.773 1.00 46.57 216 PRO A CA 1
ATOM 1554 C C . PRO A 1 236 ? 3.758 17.346 15.744 1.00 46.98 216 PRO A C 1
ATOM 1555 O O . PRO A 1 236 ? 2.802 16.666 15.334 1.00 46.92 216 PRO A O 1
ATOM 1559 N N . THR A 1 237 ? 3.872 17.788 17.000 1.00 47.32 217 THR A N 1
ATOM 1560 C CA . THR A 1 237 ? 2.796 17.548 17.969 1.00 47.92 217 THR A CA 1
ATOM 1561 C C . THR A 1 237 ? 1.528 18.260 17.543 1.00 48.02 217 THR A C 1
ATOM 1562 O O . THR A 1 237 ? 0.461 17.640 17.482 1.00 48.03 217 THR A O 1
ATOM 1566 N N . PHE A 1 238 ? 1.653 19.554 17.249 1.00 47.92 218 PHE A N 1
ATOM 1567 C CA . PHE A 1 238 ? 0.499 20.353 16.825 1.00 47.96 218 PHE A CA 1
ATOM 1568 C C . PHE A 1 238 ? -0.106 19.861 15.517 1.00 47.72 218 PHE A C 1
ATOM 1569 O O . PHE A 1 238 ? -1.329 19.815 15.390 1.00 47.19 218 PHE A O 1
ATOM 1577 N N . ILE A 1 239 ? 0.738 19.501 14.553 1.00 47.47 219 ILE A N 1
ATOM 1578 C CA . ILE A 1 239 ? 0.258 19.006 13.250 1.00 47.55 219 ILE A CA 1
ATOM 1579 C C . ILE A 1 239 ? -0.525 17.711 13.435 1.00 47.98 219 ILE A C 1
ATOM 1580 O O . ILE A 1 239 ? -1.633 17.531 12.885 1.00 48.17 219 ILE A O 1
ATOM 1585 N N . TYR A 1 240 ? 0.045 16.816 14.230 1.00 48.33 220 TYR A N 1
ATOM 1586 C CA . TYR A 1 240 ? -0.638 15.551 14.492 1.00 48.25 220 TYR A CA 1
ATOM 1587 C C . TYR A 1 240 ? -2.019 15.791 15.118 1.00 48.39 220 TYR A C 1
ATOM 1588 O O . TYR A 1 240 ? -3.035 15.283 14.606 1.00 48.93 220 TYR A O 1
ATOM 1597 N N . LYS A 1 241 ? -2.058 16.579 16.199 1.00 48.36 221 LYS A N 1
ATOM 1598 C CA . LYS A 1 241 ? -3.303 16.809 16.950 1.00 49.91 221 LYS A CA 1
ATOM 1599 C C . LYS A 1 241 ? -4.333 17.557 16.097 1.00 49.98 221 LYS A C 1
ATOM 1600 O O . LYS A 1 241 ? -5.539 17.267 16.165 1.00 49.83 221 LYS A O 1
ATOM 1606 N N . ALA A 1 242 ? -3.859 18.514 15.297 1.00 50.70 222 ALA A N 1
ATOM 1607 C CA . ALA A 1 242 ? -4.725 19.264 14.377 1.00 51.94 222 ALA A CA 1
ATOM 1608 C C . ALA A 1 242 ? -5.352 18.358 13.319 1.00 53.00 222 ALA A C 1
ATOM 1609 O O . ALA A 1 242 ? -6.564 18.442 13.054 1.00 52.48 222 ALA A O 1
ATOM 1611 N N . LEU A 1 243 ? -4.536 17.483 12.737 1.00 54.18 223 LEU A N 1
ATOM 1612 C CA . LEU A 1 243 ? -5.013 16.463 11.793 1.00 55.93 223 LEU A CA 1
ATOM 1613 C C . LEU A 1 243 ? -6.032 15.488 12.393 1.00 58.04 223 LEU A C 1
ATOM 1614 O O . LEU A 1 243 ? -6.813 14.896 11.662 1.00 57.46 223 LEU A O 1
ATOM 1619 N N . LYS A 1 244 ? -6.002 15.325 13.715 1.00 61.75 224 LYS A N 1
ATOM 1620 C CA . LYS A 1 244 ? -6.917 14.452 14.429 1.00 61.19 224 LYS A CA 1
ATOM 1621 C C . LYS A 1 244 ? -8.123 15.243 14.953 1.00 62.37 224 LYS A C 1
ATOM 1622 O O . LYS A 1 244 ? -8.979 14.693 15.656 1.00 62.00 224 LYS A O 1
ATOM 1628 N N . GLY A 1 245 ? -8.131 16.549 14.655 1.00 63.50 225 GLY A N 1
ATOM 1629 C CA . GLY A 1 245 ? -9.250 17.406 15.037 1.00 63.53 225 GLY A CA 1
ATOM 1630 C C . GLY A 1 245 ? -9.275 17.743 16.518 1.00 63.17 225 GLY A C 1
ATOM 1631 O O . GLY A 1 245 ? -10.336 18.045 17.077 1.00 62.44 225 GLY A O 1
ATOM 1632 N N . MET A 1 246 ? -8.108 17.698 17.155 1.00 62.57 226 MET A N 1
ATOM 1633 C CA . MET A 1 246 ? -8.017 17.909 18.596 1.00 62.39 226 MET A CA 1
ATOM 1634 C C . MET A 1 246 ? -7.610 19.344 18.909 1.00 62.12 226 MET A C 1
ATOM 1635 O O . MET A 1 246 ? -6.871 19.962 18.129 1.00 61.47 226 MET A O 1
ATOM 1640 N N . PRO A 1 247 ? -8.082 19.885 20.052 1.00 61.73 227 PRO A N 1
ATOM 1641 C CA . PRO A 1 247 ? -7.571 21.196 20.470 1.00 61.80 227 PRO A CA 1
ATOM 1642 C C . PRO A 1 247 ? -6.057 21.173 20.688 1.00 61.61 227 PRO A C 1
ATOM 1643 O O . PRO A 1 247 ? -5.524 20.218 21.261 1.00 61.50 227 PRO A O 1
ATOM 1647 N N . LEU A 1 248 ? -5.378 22.210 20.209 1.00 61.18 228 LEU A N 1
ATOM 1648 C CA . LEU A 1 248 ? -3.931 22.340 20.396 1.00 61.38 228 LEU A CA 1
ATOM 1649 C C . LEU A 1 248 ? -3.636 22.977 21.743 1.00 61.50 228 LEU A C 1
ATOM 1650 O O . LEU A 1 248 ? -4.035 24.119 21.977 1.00 61.60 228 LEU A O 1
ATOM 1655 N N . PRO A 1 249 ? -2.925 22.255 22.629 1.00 61.78 229 PRO A N 1
ATOM 1656 C CA . PRO A 1 249 ? -2.650 22.826 23.940 1.00 62.21 229 PRO A CA 1
ATOM 1657 C C . PRO A 1 249 ? -1.573 23.910 23.866 1.00 62.99 229 PRO A C 1
ATOM 1658 O O . PRO A 1 249 ? -0.453 23.648 23.426 1.00 63.05 229 PRO A O 1
ATOM 1662 N N . LEU A 1 250 ? -1.932 25.128 24.261 1.00 64.00 230 LEU A N 1
ATOM 1663 C CA . LEU A 1 250 ? -0.958 26.214 24.378 1.00 64.77 230 LEU A CA 1
ATOM 1664 C C . LEU A 1 250 ? -0.587 26.392 25.840 1.00 65.16 230 LEU A C 1
ATOM 1665 O O . LEU A 1 250 ? -1.458 26.450 26.705 1.00 65.28 230 LEU A O 1
ATOM 1670 N N . GLU A 1 251 ? 0.711 26.448 26.113 1.00 65.60 231 GLU A N 1
ATOM 1671 C CA . GLU A 1 251 ? 1.185 26.759 27.453 1.00 65.86 231 GLU A CA 1
ATOM 1672 C C . GLU A 1 251 ? 1.313 28.271 27.545 1.00 65.96 231 GLU A C 1
ATOM 1673 O O . GLU A 1 251 ? 1.995 28.896 26.724 1.00 65.97 231 GLU A O 1
ATOM 1675 N N . ASN A 1 252 ? 0.625 28.851 28.522 1.00 66.03 232 ASN A N 1
ATOM 1676 C CA . ASN A 1 252 ? 0.673 30.296 28.773 1.00 66.10 232 ASN A CA 1
ATOM 1677 C C . ASN A 1 252 ? 0.173 31.152 27.602 1.00 65.37 232 ASN A C 1
ATOM 1678 O O . ASN A 1 252 ? 0.685 32.248 27.361 1.00 65.97 232 ASN A O 1
ATOM 1683 N N . GLY A 1 253 ? -0.824 30.649 26.879 1.00 64.62 233 GLY A N 1
ATOM 1684 C CA . GLY A 1 253 ? -1.415 31.391 25.767 1.00 63.69 233 GLY A CA 1
ATOM 1685 C C . GLY A 1 253 ? -0.546 31.463 24.517 1.00 63.24 233 GLY A C 1
ATOM 1686 O O . GLY A 1 253 ? -0.872 32.202 23.579 1.00 63.08 233 GLY A O 1
ATOM 1687 N N . GLY A 1 254 ? 0.538 30.681 24.496 1.00 62.57 234 GLY A N 1
ATOM 1688 C CA . GLY A 1 254 ? 1.428 30.594 23.333 1.00 61.59 234 GLY A CA 1
ATOM 1689 C C . GLY A 1 254 ? 2.221 31.864 23.057 1.00 61.74 234 GLY A C 1
ATOM 1690 O O . GLY A 1 254 ? 2.492 32.202 21.896 1.00 62.25 234 GLY A O 1
ATOM 1691 N N . VAL A 1 255 ? 2.618 32.554 24.127 1.00 60.72 235 VAL A N 1
ATOM 1692 C CA . VAL A 1 255 ? 3.356 33.813 24.015 1.00 60.71 235 VAL A CA 1
ATOM 1693 C C . VAL A 1 255 ? 4.838 33.596 23.670 1.00 60.24 235 VAL A C 1
ATOM 1694 O O . VAL A 1 255 ? 5.495 34.505 23.167 1.00 60.81 235 VAL A O 1
ATOM 1698 N N . ALA A 1 256 ? 5.351 32.394 23.936 1.00 59.55 236 ALA A N 1
ATOM 1699 C CA . ALA A 1 256 ? 6.729 32.053 23.590 1.00 59.20 236 ALA A CA 1
ATOM 1700 C C . ALA A 1 256 ? 6.937 32.214 22.089 1.00 58.66 236 ALA A C 1
ATOM 1701 O O . ALA A 1 256 ? 6.051 31.846 21.307 1.00 59.52 236 ALA A O 1
ATOM 1703 N N . THR A 1 257 ? 8.086 32.785 21.701 1.00 58.25 237 THR A N 1
ATOM 1704 C CA . THR A 1 257 ? 8.462 32.898 20.290 1.00 57.18 237 THR A CA 1
ATOM 1705 C C . THR A 1 257 ? 9.676 32.040 19.993 1.00 57.14 237 THR A C 1
ATOM 1706 O O . THR A 1 257 ? 10.578 31.869 20.841 1.00 57.12 237 THR A O 1
ATOM 1710 N N . ARG A 1 258 ? 9.697 31.506 18.775 1.00 55.80 238 ARG A N 1
ATOM 1711 C CA . ARG A 1 258 ? 10.850 30.745 18.303 1.00 54.50 238 ARG A CA 1
ATOM 1712 C C . ARG A 1 258 ? 11.237 31.124 16.878 1.00 53.71 238 ARG A C 1
ATOM 1713 O O . ARG A 1 258 ? 10.396 31.602 16.108 1.00 54.37 238 ARG A O 1
ATOM 1721 N N . ASP A 1 259 ? 12.511 30.913 16.534 1.00 51.98 239 ASP A N 1
ATOM 1722 C CA A ASP A 1 259 ? 12.987 31.126 15.179 0.50 51.42 239 ASP A CA 1
ATOM 1723 C CA B ASP A 1 259 ? 12.944 31.122 15.158 0.50 50.76 239 ASP A CA 1
ATOM 1724 C C . ASP A 1 259 ? 12.941 29.777 14.457 1.00 50.39 239 ASP A C 1
ATOM 1725 O O . ASP A 1 259 ? 13.944 29.074 14.392 1.00 50.77 239 ASP A O 1
ATOM 1734 N N . PHE A 1 260 ? 11.768 29.396 13.956 1.00 48.61 240 PHE A N 1
ATOM 1735 C CA . PHE A 1 260 ? 11.640 28.108 13.273 1.00 47.56 240 PHE A CA 1
ATOM 1736 C C . PHE A 1 260 ? 12.388 28.166 11.948 1.00 47.70 240 PHE A C 1
ATOM 1737 O O . PHE A 1 260 ? 12.433 29.224 11.294 1.00 49.07 240 PHE A O 1
ATOM 1745 N N . ILE A 1 261 ? 12.954 27.027 11.557 1.00 47.42 241 ILE A N 1
ATOM 1746 C CA . ILE A 1 261 ? 13.648 26.909 10.269 1.00 45.66 241 ILE A CA 1
ATOM 1747 C C . ILE A 1 261 ? 13.276 25.578 9.621 1.00 44.82 241 ILE A C 1
ATOM 1748 O O . ILE A 1 261 ? 13.248 24.548 10.284 1.00 44.83 241 ILE A O 1
ATOM 1753 N N . PHE A 1 262 ? 12.971 25.617 8.320 1.00 44.62 242 PHE A N 1
ATOM 1754 C CA . PHE A 1 262 ? 12.500 24.419 7.621 1.00 43.51 242 PHE A CA 1
ATOM 1755 C C . PHE A 1 262 ? 13.672 23.479 7.363 1.00 42.99 242 PHE A C 1
ATOM 1756 O O . PHE A 1 262 ? 14.768 23.934 7.021 1.00 43.38 242 PHE A O 1
ATOM 1764 N N . VAL A 1 263 ? 13.421 22.180 7.457 1.00 42.82 243 VAL A N 1
ATOM 1765 C CA . VAL A 1 263 ? 14.508 21.215 7.479 1.00 42.28 243 VAL A CA 1
ATOM 1766 C C . VAL A 1 263 ? 15.312 21.185 6.162 1.00 41.84 243 VAL A C 1
ATOM 1767 O O . VAL A 1 263 ? 16.515 20.990 6.189 1.00 41.67 243 VAL A O 1
ATOM 1771 N N . GLU A 1 264 ? 14.668 21.413 5.021 1.00 43.02 244 GLU A N 1
ATOM 1772 C CA . GLU A 1 264 ? 15.408 21.452 3.769 1.00 42.08 244 GLU A CA 1
ATOM 1773 C C . GLU A 1 264 ? 16.378 22.624 3.708 1.00 41.48 244 GLU A C 1
ATOM 1774 O O . GLU A 1 264 ? 17.425 22.506 3.093 1.00 40.40 244 GLU A O 1
ATOM 1780 N N . ASP A 1 265 ? 16.033 23.746 4.344 1.00 41.19 245 ASP A N 1
ATOM 1781 C CA . ASP A 1 265 ? 16.979 24.858 4.487 1.00 41.88 245 ASP A CA 1
ATOM 1782 C C . ASP A 1 265 ? 18.154 24.430 5.387 1.00 41.73 245 ASP A C 1
ATOM 1783 O O . ASP A 1 265 ? 19.302 24.758 5.079 1.00 42.91 245 ASP A O 1
ATOM 1788 N N . VAL A 1 266 ? 17.870 23.713 6.470 1.00 40.39 246 VAL A N 1
ATOM 1789 C CA . VAL A 1 266 ? 18.947 23.239 7.348 1.00 41.15 246 VAL A CA 1
ATOM 1790 C C . VAL A 1 266 ? 19.862 22.296 6.553 1.00 41.65 246 VAL A C 1
ATOM 1791 O O . VAL A 1 266 ? 21.087 22.411 6.655 1.00 42.43 246 VAL A O 1
ATOM 1795 N N . ALA A 1 267 ? 19.296 21.338 5.805 1.00 41.09 247 ALA A N 1
ATOM 1796 C CA . ALA A 1 267 ? 20.147 20.475 4.976 1.00 40.62 247 ALA A CA 1
ATOM 1797 C C . ALA A 1 267 ? 21.062 21.279 4.023 1.00 40.76 247 ALA A C 1
ATOM 1798 O O . ALA A 1 267 ? 22.268 21.016 3.940 1.00 40.65 247 ALA A O 1
ATOM 1800 N N . ASN A 1 268 ? 20.501 22.282 3.342 1.00 39.85 248 ASN A N 1
ATOM 1801 C CA . ASN A 1 268 ? 21.327 23.111 2.490 1.00 40.25 248 ASN A CA 1
ATOM 1802 C C . ASN A 1 268 ? 22.379 23.923 3.262 1.00 39.81 248 ASN A C 1
ATOM 1803 O O . ASN A 1 268 ? 23.481 24.133 2.762 1.00 41.91 248 ASN A O 1
ATOM 1808 N N . GLY A 1 269 ? 22.016 24.389 4.452 1.00 40.29 249 GLY A N 1
ATOM 1809 C CA . GLY A 1 269 ? 22.964 25.091 5.352 1.00 41.37 249 GLY A CA 1
ATOM 1810 C C . GLY A 1 269 ? 24.136 24.204 5.741 1.00 40.11 249 GLY A C 1
ATOM 1811 O O . GLY A 1 269 ? 25.290 24.640 5.668 1.00 42.11 249 GLY A O 1
ATOM 1812 N N . LEU A 1 270 ? 23.838 22.944 6.089 1.00 40.45 250 LEU A N 1
ATOM 1813 C CA . LEU A 1 270 ? 24.878 21.989 6.440 1.00 39.38 250 LEU A CA 1
ATOM 1814 C C . LEU A 1 270 ? 25.783 21.719 5.234 1.00 39.28 250 LEU A C 1
ATOM 1815 O O . LEU A 1 270 ? 27.010 21.680 5.365 1.00 39.67 250 LEU A O 1
ATOM 1820 N N . ILE A 1 271 ? 25.179 21.583 4.048 1.00 39.06 251 ILE A N 1
ATOM 1821 C CA . ILE A 1 271 ? 25.977 21.406 2.841 1.00 39.53 251 ILE A CA 1
ATOM 1822 C C . ILE A 1 271 ? 26.866 22.628 2.533 1.00 39.77 251 ILE A C 1
ATOM 1823 O O . ILE A 1 271 ? 28.053 22.497 2.122 1.00 39.97 251 ILE A O 1
ATOM 1828 N N . ALA A 1 272 ? 26.343 23.830 2.745 1.00 40.27 252 ALA A N 1
ATOM 1829 C CA . ALA A 1 272 ? 27.160 25.046 2.560 1.00 40.52 252 ALA A CA 1
ATOM 1830 C C . ALA A 1 272 ? 28.331 25.114 3.547 1.00 40.65 252 ALA A C 1
ATOM 1831 O O . ALA A 1 272 ? 29.425 25.554 3.206 1.00 40.37 252 ALA A O 1
ATOM 1833 N N . CYS A 1 273 ? 28.088 24.677 4.776 1.00 41.34 253 CYS A N 1
ATOM 1834 C CA . CYS A 1 273 ? 29.166 24.582 5.762 1.00 41.34 253 CYS A CA 1
ATOM 1835 C C . CYS A 1 273 ? 30.237 23.613 5.264 1.00 40.12 253 CYS A C 1
ATOM 1836 O O . CYS A 1 273 ? 31.418 23.899 5.382 1.00 40.52 253 CYS A O 1
ATOM 1839 N N . ALA A 1 274 ? 29.817 22.436 4.791 1.00 40.35 254 ALA A N 1
ATOM 1840 C CA . ALA A 1 274 ? 30.751 21.428 4.290 1.00 39.37 254 ALA A CA 1
ATOM 1841 C C . ALA A 1 274 ? 31.577 21.966 3.140 1.00 39.19 254 ALA A C 1
ATOM 1842 O O . ALA A 1 274 ? 32.805 21.881 3.123 1.00 39.86 254 ALA A O 1
ATOM 1844 N N . ALA A 1 275 ? 30.886 22.506 2.146 1.00 39.61 255 ALA A N 1
ATOM 1845 C CA . ALA A 1 275 ? 31.569 22.954 0.949 1.00 38.95 255 ALA A CA 1
ATOM 1846 C C . ALA A 1 275 ? 32.517 24.130 1.205 1.00 39.95 255 ALA A C 1
ATOM 1847 O O . ALA A 1 275 ? 33.664 24.115 0.759 1.00 40.69 255 ALA A O 1
ATOM 1849 N N . ASP A 1 276 ? 32.027 25.121 1.943 1.00 40.23 256 ASP A N 1
ATOM 1850 C CA . ASP A 1 276 ? 32.685 26.426 1.999 1.00 40.96 256 ASP A CA 1
ATOM 1851 C C . ASP A 1 276 ? 32.999 26.982 3.376 1.00 41.47 256 ASP A C 1
ATOM 1852 O O . ASP A 1 276 ? 33.618 28.047 3.488 1.00 43.41 256 ASP A O 1
ATOM 1857 N N . GLY A 1 277 ? 32.546 26.293 4.423 1.00 40.93 257 GLY A N 1
ATOM 1858 C CA . GLY A 1 277 ? 32.829 26.791 5.782 1.00 41.96 257 GLY A CA 1
ATOM 1859 C C . GLY A 1 277 ? 34.316 26.766 6.141 1.00 42.40 257 GLY A C 1
ATOM 1860 O O . GLY A 1 277 ? 35.034 25.827 5.791 1.00 41.98 257 GLY A O 1
ATOM 1861 N N . THR A 1 278 ? 34.739 27.758 6.915 1.00 41.52 258 THR A N 1
ATOM 1862 C CA . THR A 1 278 ? 36.137 27.852 7.339 1.00 42.32 258 THR A CA 1
ATOM 1863 C C . THR A 1 278 ? 36.449 26.777 8.396 1.00 41.84 258 THR A C 1
ATOM 1864 O O . THR A 1 278 ? 35.739 26.691 9.417 1.00 42.13 258 THR A O 1
ATOM 1868 N N . PRO A 1 279 ? 37.491 25.945 8.168 1.00 42.17 259 PRO A N 1
ATOM 1869 C CA . PRO A 1 279 ? 37.903 24.974 9.192 1.00 43.54 259 PRO A CA 1
ATOM 1870 C C . PRO A 1 279 ? 38.175 25.684 10.525 1.00 44.20 259 PRO A C 1
ATOM 1871 O O . PRO A 1 279 ? 38.830 26.742 10.582 1.00 43.16 259 PRO A O 1
ATOM 1875 N N . GLY A 1 280 ? 37.644 25.079 11.580 1.00 43.35 260 GLY A N 1
ATOM 1876 C CA . GLY A 1 280 ? 37.720 25.652 12.914 1.00 44.58 260 GLY A CA 1
ATOM 1877 C C . GLY A 1 280 ? 36.592 26.613 13.218 1.00 44.28 260 GLY A C 1
ATOM 1878 O O . GLY A 1 280 ? 36.476 27.076 14.350 1.00 43.78 260 GLY A O 1
ATOM 1879 N N . GLY A 1 281 ? 35.756 26.910 12.215 1.00 42.72 261 GLY A N 1
ATOM 1880 C CA . GLY A 1 281 ? 34.769 27.954 12.362 1.00 42.65 261 GLY A CA 1
ATOM 1881 C C . GLY A 1 281 ? 33.395 27.498 12.794 1.00 40.54 261 GLY A C 1
ATOM 1882 O O . GLY A 1 281 ? 33.135 26.306 12.962 1.00 41.18 261 GLY A 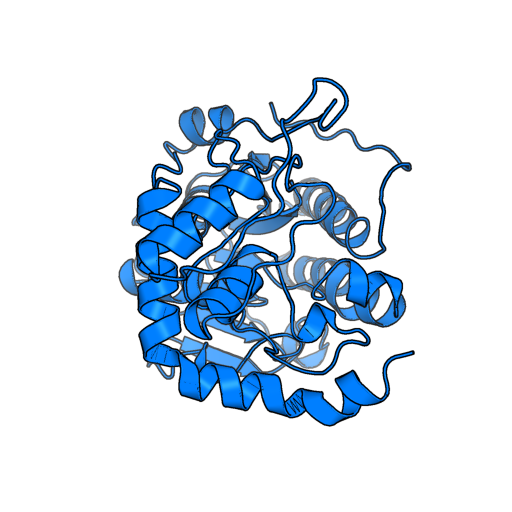O 1
ATOM 1883 N N . VAL A 1 282 ? 32.517 28.502 12.946 1.00 42.54 262 VAL A N 1
ATOM 1884 C CA . VAL A 1 282 ? 31.129 28.267 13.409 1.00 41.17 262 VAL A CA 1
ATOM 1885 C C . VAL A 1 282 ? 30.173 29.199 12.670 1.00 40.89 262 VAL A C 1
ATOM 1886 O O . VAL A 1 282 ? 30.486 30.381 12.468 1.00 41.41 262 VAL A O 1
ATOM 1890 N N . TYR A 1 283 ? 29.010 28.650 12.304 1.00 39.82 263 TYR A N 1
ATOM 1891 C CA . TYR A 1 283 ? 27.994 29.408 11.567 1.00 40.44 263 TYR A CA 1
ATOM 1892 C C . TYR A 1 283 ? 26.633 29.122 12.144 1.00 40.05 263 TYR A C 1
ATOM 1893 O O . TYR A 1 283 ? 26.273 27.988 12.352 1.00 40.56 263 TYR A O 1
ATOM 1902 N N . ASN A 1 284 ? 25.875 30.176 12.399 1.00 41.69 264 ASN A N 1
ATOM 1903 C CA . ASN A 1 284 ? 24.436 30.022 12.661 1.00 42.76 264 ASN A CA 1
ATOM 1904 C C . ASN A 1 284 ? 23.705 29.692 11.356 1.00 42.66 264 ASN A C 1
ATOM 1905 O O . ASN A 1 284 ? 23.886 30.394 10.345 1.00 43.77 264 ASN A O 1
ATOM 1910 N N . ILE A 1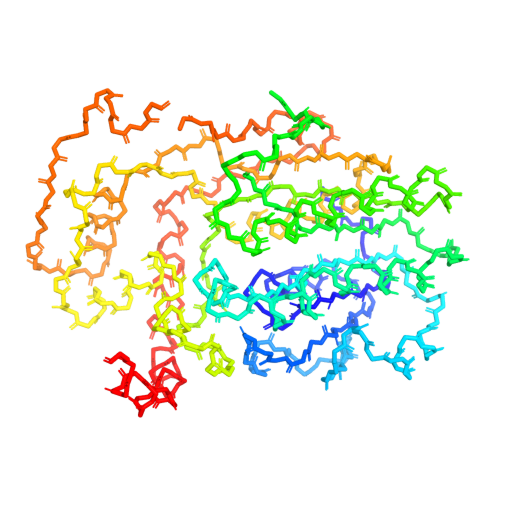 285 ? 22.898 28.628 11.386 1.00 43.27 265 ILE A N 1
ATOM 1911 C CA . ILE A 1 285 ? 21.996 28.268 10.281 1.00 43.43 265 ILE A CA 1
ATOM 1912 C C . ILE A 1 285 ? 20.566 28.553 10.827 1.00 43.14 265 ILE A C 1
ATOM 1913 O O . ILE A 1 285 ? 20.030 27.819 11.664 1.00 42.01 265 ILE A O 1
ATOM 1918 N N . ALA A 1 286 ? 20.022 29.698 10.406 1.00 43.34 266 ALA A N 1
ATOM 1919 C CA . ALA A 1 286 ? 18.865 30.304 11.070 1.00 43.20 266 ALA A CA 1
ATOM 1920 C C . ALA A 1 286 ? 17.971 31.015 10.074 1.00 42.98 266 ALA A C 1
ATOM 1921 O O . ALA A 1 286 ? 18.440 31.482 9.051 1.00 43.15 266 ALA A O 1
ATOM 1923 N N . SER A 1 287 ? 16.680 31.070 10.382 1.00 44.15 267 SER A N 1
ATOM 1924 C CA . SER A 1 287 ? 15.735 31.839 9.565 1.00 44.56 267 SER A CA 1
ATOM 1925 C C . SER A 1 287 ? 15.774 33.344 9.792 1.00 44.47 267 SER A C 1
ATOM 1926 O O . SER A 1 287 ? 15.426 34.106 8.888 1.00 44.89 267 SER A O 1
ATOM 1929 N N . GLY A 1 288 ? 16.115 33.766 11.001 1.00 43.64 268 GLY A N 1
ATOM 1930 C CA . GLY A 1 288 ? 16.101 35.195 11.336 1.00 44.17 268 GLY A CA 1
ATOM 1931 C C . GLY A 1 288 ? 14.708 35.755 11.590 1.00 43.70 268 GLY A C 1
ATOM 1932 O O . GLY A 1 288 ? 14.533 36.987 11.714 1.00 44.99 268 GLY A O 1
ATOM 1933 N N . LYS A 1 289 ? 13.713 34.867 11.648 1.00 42.98 269 LYS A N 1
ATOM 1934 C CA . LYS A 1 289 ? 12.314 35.265 11.817 1.00 42.85 269 LYS A CA 1
ATOM 1935 C C . LYS A 1 289 ? 11.663 34.544 12.982 1.00 42.21 269 LYS A C 1
ATOM 1936 O O . LYS A 1 289 ? 11.706 33.312 13.062 1.00 42.15 269 LYS A O 1
ATOM 1941 N N . GLU A 1 290 ? 11.056 35.310 13.885 1.00 42.00 270 GLU A N 1
ATOM 1942 C CA . GLU A 1 290 ? 10.403 34.733 15.062 1.00 42.42 270 GLU A CA 1
ATOM 1943 C C . GLU A 1 290 ? 8.904 34.536 14.839 1.00 41.58 270 GLU A C 1
ATOM 1944 O O . GLU A 1 290 ? 8.232 35.402 14.280 1.00 41.22 270 GLU A O 1
ATOM 1950 N N . THR A 1 291 ? 8.404 33.387 15.282 1.00 40.23 271 THR A N 1
ATOM 1951 C CA . THR A 1 291 ? 6.979 33.077 15.244 1.00 39.84 271 THR A CA 1
ATOM 1952 C C . THR A 1 291 ? 6.570 32.654 16.638 1.00 39.48 271 THR A C 1
ATOM 1953 O O . THR A 1 291 ? 7.234 31.810 17.251 1.00 38.60 271 THR A O 1
ATOM 1957 N N . SER A 1 292 ? 5.481 33.197 17.137 1.00 20.00 272 SER A N 1
ATOM 1958 C CA . SER A 1 292 ? 4.983 32.781 18.409 1.00 20.00 272 SER A CA 1
ATOM 1959 C C . SER A 1 292 ? 4.298 31.438 18.318 1.00 20.00 272 SER A C 1
ATOM 1960 O O . SER A 1 292 ? 3.841 31.056 17.292 1.00 39.20 272 SER A O 1
ATOM 1963 N N . ILE A 1 293 ? 4.223 30.741 19.422 1.00 41.07 273 ILE A N 1
ATOM 1964 C CA . ILE A 1 293 ? 3.546 29.442 19.442 1.00 42.90 273 ILE A CA 1
ATOM 1965 C C . ILE A 1 293 ? 2.060 29.614 19.102 1.00 45.13 273 ILE A C 1
ATOM 1966 O O . ILE A 1 293 ? 1.471 28.753 18.442 1.00 44.63 273 ILE A O 1
ATOM 1971 N N . ALA A 1 294 ? 1.473 30.744 19.506 1.00 48.95 274 ALA A N 1
ATOM 1972 C CA . ALA A 1 294 ? 0.068 31.029 19.161 1.00 50.99 274 ALA A CA 1
ATOM 1973 C C . ALA A 1 294 ? -0.142 31.119 17.643 1.00 52.77 274 ALA A C 1
ATOM 1974 O O . ALA A 1 294 ? -1.123 30.573 17.139 1.00 54.27 274 ALA A O 1
ATOM 1976 N N . ASP A 1 295 ? 0.784 31.783 16.934 1.00 54.24 275 ASP A N 1
ATOM 1977 C CA . ASP A 1 295 ? 0.686 31.947 15.480 1.00 55.13 275 ASP A CA 1
ATOM 1978 C C . ASP A 1 295 ? 0.982 30.645 14.754 1.00 56.45 275 ASP A C 1
ATOM 1979 O O . ASP A 1 295 ? 0.319 30.313 13.771 1.00 56.20 275 ASP A O 1
ATOM 1984 N N . LEU A 1 296 ? 1.979 29.914 15.250 1.00 56.78 276 LEU A N 1
ATOM 1985 C CA . LEU A 1 296 ? 2.207 28.539 14.779 1.00 58.30 276 LEU A CA 1
ATOM 1986 C C . LEU A 1 296 ? 0.908 27.714 14.824 1.00 58.60 276 LEU A C 1
ATOM 1987 O O . LEU A 1 296 ? 0.461 27.163 13.801 1.00 59.83 276 LEU A O 1
ATOM 1992 N N . ALA A 1 297 ? 0.275 27.668 15.999 1.00 58.49 277 ALA A N 1
ATOM 1993 C CA . ALA A 1 297 ? -0.988 26.926 16.175 1.00 58.07 277 ALA A CA 1
ATOM 1994 C C . ALA A 1 297 ? -2.092 27.458 15.265 1.00 58.55 277 ALA A C 1
ATOM 1995 O O . ALA A 1 297 ? -2.832 26.674 14.668 1.00 58.30 277 ALA A O 1
ATOM 1997 N N . THR A 1 298 ? -2.194 28.784 15.158 1.00 58.36 278 THR A N 1
ATOM 1998 C CA . THR A 1 298 ? -3.201 29.414 14.311 1.00 59.92 278 THR A CA 1
ATOM 1999 C C . THR A 1 298 ? -3.060 28.922 12.865 1.00 60.11 278 THR A C 1
ATOM 2000 O O . THR A 1 298 ? -4.036 28.458 12.270 1.00 59.77 278 THR A O 1
ATOM 2004 N N . LYS A 1 299 ? -1.823 28.981 12.351 1.00 60.70 279 LYS A N 1
ATOM 2005 C CA . LYS A 1 299 ? -1.482 28.583 10.975 1.00 61.20 279 LYS A CA 1
ATOM 2006 C C . LYS A 1 299 ? -1.760 27.101 10.713 1.00 61.07 279 LYS A C 1
ATOM 2007 O O . LYS A 1 299 ? -2.360 26.743 9.708 1.00 62.86 279 LYS A O 1
ATOM 2013 N N . ILE A 1 300 ? -1.309 26.245 11.622 1.00 61.46 280 ILE A N 1
ATOM 2014 C CA . ILE A 1 300 ? -1.560 24.814 11.519 1.00 61.29 280 ILE A CA 1
ATOM 2015 C C . ILE A 1 300 ? -3.066 24.503 11.515 1.00 62.15 280 ILE A C 1
ATOM 2016 O O . ILE A 1 300 ? -3.548 23.696 10.708 1.00 61.61 280 ILE A O 1
ATOM 2021 N N . ASN A 1 301 ? -3.815 25.147 12.405 1.00 62.53 281 ASN A N 1
ATOM 2022 C CA . ASN A 1 301 ? -5.265 24.971 12.423 1.00 63.44 281 ASN A CA 1
ATOM 2023 C C . ASN A 1 301 ? -5.890 25.400 11.092 1.00 64.37 281 ASN A C 1
ATOM 2024 O O . ASN A 1 301 ? -6.699 24.671 10.512 1.00 64.63 281 ASN A O 1
ATOM 2029 N N . GLU A 1 302 ? -5.468 26.556 10.575 1.00 65.82 282 GLU A N 1
ATOM 2030 C CA . GLU A 1 302 ? -6.052 27.076 9.338 1.00 67.16 282 GLU A CA 1
ATOM 2031 C C . GLU A 1 302 ? -5.732 26.179 8.124 1.00 66.85 282 GLU A C 1
ATOM 2032 O O . GLU A 1 302 ? -6.600 25.952 7.284 1.00 67.04 282 GLU A O 1
ATOM 2038 N N . ILE A 1 303 ? -4.509 25.649 8.060 1.00 67.01 283 ILE A N 1
ATOM 2039 C CA . ILE A 1 303 ? -4.101 24.762 6.962 1.00 67.54 283 ILE A CA 1
ATOM 2040 C C . ILE A 1 303 ? -4.793 23.388 7.047 1.00 66.79 283 ILE A C 1
ATOM 2041 O O . ILE A 1 303 ? -5.171 22.799 6.012 1.00 67.43 283 ILE A O 1
ATOM 2046 N N . THR A 1 304 ? -4.961 22.877 8.270 1.00 65.86 284 THR A N 1
ATOM 2047 C CA . THR A 1 304 ? -5.574 21.557 8.477 1.00 64.51 284 THR A CA 1
ATOM 2048 C C . THR A 1 304 ? -7.096 21.565 8.501 1.00 64.23 284 THR A C 1
ATOM 2049 O O . THR A 1 304 ? -7.704 20.520 8.296 1.00 64.32 284 THR A O 1
ATOM 2053 N N . GLY A 1 305 ? -7.708 22.721 8.771 1.00 63.59 285 GLY A N 1
ATOM 2054 C CA . GLY A 1 305 ? -9.156 22.828 8.917 1.00 63.11 285 GLY A CA 1
ATOM 2055 C C . GLY A 1 305 ? -9.606 22.452 10.321 1.00 62.15 285 GLY A C 1
ATOM 2056 O O . GLY A 1 305 ? -10.739 22.067 10.534 1.00 62.87 285 GLY A O 1
ATOM 2057 N N . ASN A 1 306 ? -8.692 22.563 11.290 1.00 61.06 286 ASN A N 1
ATOM 2058 C CA . ASN A 1 306 ? -9.041 22.270 12.681 1.00 59.98 286 ASN A CA 1
ATOM 2059 C C . ASN A 1 306 ? -9.809 23.451 13.289 1.00 59.10 286 ASN A C 1
ATOM 2060 O O . ASN A 1 306 ? -9.236 24.528 13.513 1.00 60.00 286 ASN A O 1
ATOM 2065 N N . ASN A 1 307 ? -11.103 23.242 13.541 1.00 58.45 287 ASN A N 1
ATOM 2066 C CA A ASN A 1 307 ? -12.007 24.312 13.968 0.50 57.98 287 ASN A CA 1
ATOM 2067 C CA B ASN A 1 307 ? -11.992 24.325 13.968 0.50 57.86 287 ASN A CA 1
ATOM 2068 C C . ASN A 1 307 ? -12.119 24.485 15.487 1.00 57.64 287 ASN A C 1
ATOM 2069 O O . ASN A 1 307 ? -12.921 25.299 15.973 1.00 57.70 287 ASN A O 1
ATOM 2078 N N . THR A 1 308 ? -11.320 23.724 16.234 1.00 56.82 288 THR A N 1
ATOM 2079 C CA . THR A 1 308 ? -11.347 23.781 17.697 1.00 55.97 288 THR A CA 1
ATOM 2080 C C . THR A 1 308 ? -10.719 25.067 18.241 1.00 55.68 288 THR A C 1
ATOM 2081 O O . THR A 1 308 ? -9.981 25.758 17.532 1.00 55.86 288 THR A O 1
ATOM 2085 N N . GLU A 1 309 ? -11.020 25.381 19.499 1.00 55.13 289 GLU A N 1
ATOM 2086 C CA . GLU A 1 309 ? -10.614 26.644 20.115 1.00 54.59 289 GLU A CA 1
ATOM 2087 C C . GLU A 1 309 ? -9.107 26.710 20.396 1.00 54.27 289 GLU A C 1
ATOM 2088 O O . GLU A 1 309 ? -8.436 25.677 20.513 1.00 53.78 289 GLU A O 1
ATOM 2090 N N . LEU A 1 310 ? -8.595 27.938 20.480 1.00 53.86 290 LEU A N 1
ATOM 2091 C CA . LEU A 1 310 ? -7.211 28.204 20.890 1.00 53.33 290 LEU A CA 1
ATOM 2092 C C . LEU A 1 310 ? -7.171 29.159 22.081 1.00 52.72 290 LEU A C 1
ATOM 2093 O O . LEU A 1 310 ? -7.554 30.324 21.951 1.00 52.49 290 LEU A O 1
ATOM 2098 N N . ASP A 1 311 ? -6.703 28.672 23.233 1.00 52.03 291 ASP A N 1
ATOM 2099 C CA . ASP A 1 311 ? -6.531 29.532 24.409 1.00 51.52 291 ASP A CA 1
ATOM 2100 C C . ASP A 1 311 ? -5.256 30.398 24.310 1.00 50.90 291 ASP A C 1
ATOM 2101 O O . ASP A 1 311 ? -4.287 30.168 25.047 1.00 51.03 291 ASP A O 1
ATOM 2103 N N . ARG A 1 312 ? -5.272 31.396 23.417 1.00 49.76 292 ARG A N 1
ATOM 2104 C CA . ARG A 1 312 ? -4.113 32.266 23.194 1.00 49.16 292 ARG A CA 1
ATOM 2105 C C . ARG A 1 312 ? -4.203 33.594 23.943 1.00 48.60 292 ARG A C 1
ATOM 2106 O O . ARG A 1 312 ? -5.297 34.103 24.199 1.00 48.93 292 ARG A O 1
ATOM 2114 N N . LEU A 1 313 ? -3.036 34.132 24.290 1.00 47.04 293 LEU A N 1
ATOM 2115 C CA . LEU A 1 313 ? -2.903 35.350 25.077 1.00 46.88 293 LEU A CA 1
ATOM 2116 C C . LEU A 1 313 ? -1.960 36.313 24.358 1.00 44.12 293 LEU A C 1
ATOM 2117 O O . LEU A 1 313 ? -1.117 35.878 23.562 1.00 42.67 293 LEU A O 1
ATOM 2122 N N . PRO A 1 314 ? -2.079 37.620 24.637 1.00 42.14 294 PRO A N 1
ATOM 2123 C CA . PRO A 1 314 ? -1.189 38.592 24.009 1.00 40.80 294 PRO A CA 1
ATOM 2124 C C . PRO A 1 314 ? 0.247 38.460 24.539 1.00 39.82 294 PRO A C 1
ATOM 2125 O O . PRO A 1 314 ? 0.460 38.281 25.748 1.00 39.44 294 PRO A O 1
ATOM 2129 N N . LYS A 1 315 ? 1.230 38.533 23.647 1.00 37.72 295 LYS A N 1
ATOM 2130 C CA . LYS A 1 315 ? 2.623 38.482 24.071 1.00 36.53 295 LYS A CA 1
ATOM 2131 C C . LYS A 1 315 ? 3.034 39.809 24.736 1.00 36.21 295 LYS A C 1
ATOM 2132 O O . LYS A 1 315 ? 2.810 40.871 24.173 1.00 34.56 295 LYS A O 1
ATOM 2138 N N . ARG A 1 316 ? 3.677 39.721 25.899 1.00 37.84 296 ARG A N 1
ATOM 2139 C CA . ARG A 1 316 ? 4.106 40.942 26.605 1.00 39.94 296 ARG A CA 1
ATOM 2140 C C . ARG A 1 316 ? 5.645 41.059 26.597 1.00 40.98 296 ARG A C 1
ATOM 2141 O O . ARG A 1 316 ? 6.306 40.077 26.299 1.00 39.94 296 ARG A O 1
ATOM 2149 N N . PRO A 1 317 ? 6.206 42.273 26.858 1.00 43.65 297 PRO A N 1
ATOM 2150 C CA . PRO A 1 317 ? 7.688 42.413 26.809 1.00 45.08 297 PRO A CA 1
ATOM 2151 C C . PRO A 1 317 ? 8.514 41.464 27.693 1.00 46.99 297 PRO A C 1
ATOM 2152 O O . PRO A 1 317 ? 9.636 41.108 27.327 1.00 47.77 297 PRO A O 1
ATOM 2156 N N . TRP A 1 318 ? 7.959 41.033 28.823 1.00 49.05 298 TRP A N 1
ATOM 2157 C CA . TRP A 1 318 ? 8.642 40.079 29.713 1.00 52.62 298 TRP A CA 1
ATOM 2158 C C . TRP A 1 318 ? 8.544 38.644 29.281 1.00 53.74 298 TRP A C 1
ATOM 2159 O O . TRP A 1 318 ? 9.253 37.804 29.830 1.00 55.09 298 TRP A O 1
ATOM 2170 N N . ASP A 1 319 ? 7.710 38.335 28.289 1.00 52.71 299 ASP A N 1
ATOM 2171 C CA . ASP A 1 319 ? 7.527 36.934 27.905 1.00 52.55 299 ASP A CA 1
ATOM 2172 C C . ASP A 1 319 ? 8.715 36.332 27.168 1.00 52.58 299 ASP A C 1
ATOM 2173 O O . ASP A 1 319 ? 8.865 35.108 27.127 1.00 53.97 299 ASP A O 1
ATOM 2178 N N . ASN A 1 320 ? 9.542 37.168 26.557 1.00 52.13 300 ASN A N 1
ATOM 2179 C CA . ASN A 1 320 ? 10.666 36.629 25.777 1.00 51.90 300 ASN A CA 1
ATOM 2180 C C . ASN A 1 320 ? 12.000 37.367 25.972 1.00 51.87 300 ASN A C 1
ATOM 2181 O O . ASN A 1 320 ? 12.958 37.139 25.207 1.00 51.94 300 ASN A O 1
ATOM 2186 N N . SER A 1 321 ? 12.062 38.197 27.013 1.00 50.95 301 SER A N 1
ATOM 2187 C CA . SER A 1 321 ? 13.263 38.955 27.353 1.00 50.50 301 SER A CA 1
ATOM 2188 C C . SER A 1 321 ? 14.448 38.043 27.670 1.00 50.24 301 SER A C 1
ATOM 2189 O O . SER A 1 321 ? 15.596 38.480 27.657 1.00 49.94 301 SER A O 1
ATOM 2192 N N . LYS A 1 323 ? 15.479 35.357 25.112 1.00 53.82 303 LYS A N 1
ATOM 2193 C CA . LYS A 1 323 ? 16.173 36.570 24.692 1.00 53.88 303 LYS A CA 1
ATOM 2194 C C . LYS A 1 323 ? 16.841 36.433 23.324 1.00 53.83 303 LYS A C 1
ATOM 2195 O O . LYS A 1 323 ? 16.434 37.097 22.364 1.00 54.03 303 LYS A O 1
ATOM 2197 N N . ARG A 1 324 ? 17.855 35.567 23.242 1.00 53.56 304 ARG A N 1
ATOM 2198 C CA . ARG A 1 324 ? 18.787 35.563 22.108 1.00 53.26 304 ARG A CA 1
ATOM 2199 C C . ARG A 1 324 ? 18.501 34.513 21.031 1.00 52.96 304 ARG A C 1
ATOM 2200 O O . ARG A 1 324 ? 18.412 33.312 21.323 1.00 52.91 304 ARG A O 1
ATOM 2202 N N . PHE A 1 325 ? 18.345 34.986 19.792 1.00 52.49 305 PHE A N 1
ATOM 2203 C CA . PHE A 1 325 ? 18.283 34.115 18.611 1.00 52.11 305 PHE A CA 1
ATOM 2204 C C . PHE A 1 325 ? 19.440 34.418 17.660 1.00 51.81 305 PHE A C 1
ATOM 2205 O O . PHE A 1 325 ? 19.886 35.564 17.561 1.00 51.45 305 PHE A O 1
ATOM 2213 N N . GLY A 1 326 ? 19.917 33.383 16.969 1.00 51.34 306 GLY A N 1
ATOM 2214 C CA . GLY A 1 326 ? 21.108 33.488 16.119 1.00 50.73 306 GLY A CA 1
ATOM 2215 C C . GLY A 1 326 ? 20.972 34.338 14.864 1.00 50.74 306 GLY A C 1
ATOM 2216 O O . GLY A 1 326 ? 19.989 34.227 14.121 1.00 50.09 306 GLY A O 1
ATOM 2217 N N . SER A 1 327 ? 21.973 35.185 14.629 1.00 50.70 307 SER A N 1
ATOM 2218 C CA . SER A 1 327 ? 22.017 35.980 13.400 1.00 51.63 307 SER A CA 1
ATOM 2219 C C . SER A 1 327 ? 22.454 35.126 12.217 1.00 52.47 307 SER A C 1
ATOM 2220 O O . SER A 1 327 ? 23.446 34.404 12.317 1.00 52.83 307 SER A O 1
ATOM 2223 N N . PRO A 1 328 ? 21.705 35.197 11.096 1.00 53.14 308 PRO A N 1
ATOM 2224 C CA . PRO A 1 328 ? 22.065 34.463 9.893 1.00 54.99 308 PRO A CA 1
ATOM 2225 C C . PRO A 1 328 ? 23.101 35.182 9.007 1.00 57.13 308 PRO A C 1
ATOM 2226 O O . PRO A 1 328 ? 23.393 34.711 7.913 1.00 58.09 308 PRO A O 1
ATOM 2230 N N . GLU A 1 329 ? 23.637 36.321 9.453 1.00 59.56 309 GLU A N 1
ATOM 2231 C CA . GLU A 1 329 ? 24.462 37.153 8.559 1.00 62.35 309 GLU A CA 1
ATOM 2232 C C . GLU A 1 329 ? 25.809 36.531 8.143 1.00 64.95 309 GLU A C 1
ATOM 2233 O O . GLU A 1 329 ? 26.265 36.667 7.003 1.00 67.63 309 GLU A O 1
ATOM 2239 N N . LYS A 1 330 ? 26.477 35.841 9.058 1.00 67.09 310 LYS A N 1
ATOM 2240 C CA . LYS A 1 330 ? 27.766 35.275 8.690 1.00 69.93 310 LYS A CA 1
ATOM 2241 C C . LYS A 1 330 ? 27.656 34.239 7.542 1.00 72.11 310 LYS A C 1
ATOM 2242 O O . LYS A 1 330 ? 28.300 34.432 6.423 1.00 76.73 310 LYS A O 1
ATOM 2248 N N . ALA A 1 331 ? 26.778 33.204 7.752 1.00 71.51 311 ALA A N 1
ATOM 2249 C CA . ALA A 1 331 ? 26.444 32.290 6.644 1.00 70.85 311 ALA A CA 1
ATOM 2250 C C . ALA A 1 331 ? 25.994 32.991 5.339 1.00 71.04 311 ALA A C 1
ATOM 2251 O O . ALA A 1 331 ? 26.323 32.542 4.250 1.00 73.82 311 ALA A O 1
ATOM 2253 N N . ARG A 1 332 ? 25.235 34.101 5.429 1.00 69.34 312 ARG A N 1
ATOM 2254 C CA . ARG A 1 332 ? 24.829 34.736 4.187 1.00 68.50 312 ARG A CA 1
ATOM 2255 C C . ARG A 1 332 ? 26.077 35.243 3.457 1.00 70.16 312 ARG A C 1
ATOM 2256 O O . ARG A 1 332 ? 26.147 35.125 2.184 1.00 75.79 312 ARG A O 1
ATOM 2264 N N . ARG A 1 333 ? 26.982 35.912 4.231 1.00 66.51 313 ARG A N 1
ATOM 2265 C CA . ARG A 1 333 ? 28.101 36.666 3.656 1.00 63.46 313 ARG A CA 1
ATOM 2266 C C . ARG A 1 333 ? 29.197 35.721 3.168 1.00 61.19 313 ARG A C 1
ATOM 2267 O O . ARG A 1 333 ? 29.721 35.873 2.057 1.00 60.41 313 ARG A O 1
ATOM 2275 N N . GLU A 1 334 ? 29.537 34.743 4.005 1.00 58.23 314 GLU A N 1
ATOM 2276 C CA . GLU A 1 334 ? 30.640 33.842 3.718 1.00 56.19 314 GLU A CA 1
ATOM 2277 C C . GLU A 1 334 ? 30.257 32.643 2.867 1.00 55.02 314 GLU A C 1
ATOM 2278 O O . GLU A 1 334 ? 31.079 32.130 2.116 1.00 55.18 314 GLU A O 1
ATOM 2284 N N . LEU A 1 335 ? 29.021 32.174 3.005 1.00 51.93 315 LEU A N 1
ATOM 2285 C CA . LEU A 1 335 ? 28.619 30.937 2.359 1.00 50.48 315 LEU A CA 1
ATOM 2286 C C . LEU A 1 335 ? 27.589 31.159 1.269 1.00 49.78 315 LEU A C 1
ATOM 2287 O O . LEU A 1 335 ? 27.254 30.228 0.533 1.00 49.14 315 LEU A O 1
ATOM 2292 N N . GLY A 1 336 ? 27.074 32.385 1.183 1.00 49.92 316 GLY A N 1
ATOM 2293 C CA . GLY A 1 336 ? 25.961 32.680 0.279 1.00 50.17 316 GLY A CA 1
ATOM 2294 C C . GLY A 1 336 ? 24.688 31.932 0.645 1.00 50.95 316 GLY A C 1
ATOM 2295 O O . GLY A 1 336 ? 23.817 31.733 -0.207 1.00 51.22 316 GLY A O 1
ATOM 2296 N N . PHE A 1 337 ? 24.579 31.520 1.909 1.00 51.20 317 PHE A N 1
ATOM 2297 C CA . PHE A 1 337 ? 23.419 30.764 2.357 1.00 51.67 317 PHE A CA 1
ATOM 2298 C C . PHE A 1 337 ? 22.382 31.645 3.065 1.00 53.21 317 PHE A C 1
ATOM 2299 O O . PHE A 1 337 ? 22.748 32.436 3.932 1.00 54.53 317 PHE A O 1
ATOM 2307 N N . SER A 1 338 ? 21.100 31.529 2.664 1.00 53.70 318 SER A N 1
ATOM 2308 C CA . SER A 1 338 ? 19.961 32.100 3.420 1.00 54.78 318 SER A CA 1
ATOM 2309 C C . SER A 1 338 ? 18.821 31.070 3.487 1.00 55.34 318 SER A C 1
ATOM 2310 O O . SER A 1 338 ? 18.544 30.358 2.513 1.00 55.39 318 SER A O 1
ATOM 2313 N N . ALA A 1 339 ? 18.183 30.977 4.652 1.00 55.35 319 ALA A N 1
ATOM 2314 C CA . ALA A 1 339 ? 17.050 30.071 4.857 1.00 55.46 319 ALA A CA 1
ATOM 2315 C C . ALA A 1 339 ? 15.757 30.839 4.549 1.00 56.60 319 ALA A C 1
ATOM 2316 O O . ALA A 1 339 ? 15.215 31.526 5.422 1.00 57.67 319 ALA A O 1
ATOM 2318 N N . ASP A 1 340 ? 15.285 30.708 3.306 1.00 54.69 320 ASP A N 1
ATOM 2319 C CA . ASP A 1 340 ? 14.185 31.521 2.754 1.00 54.55 320 ASP A CA 1
ATOM 2320 C C . ASP A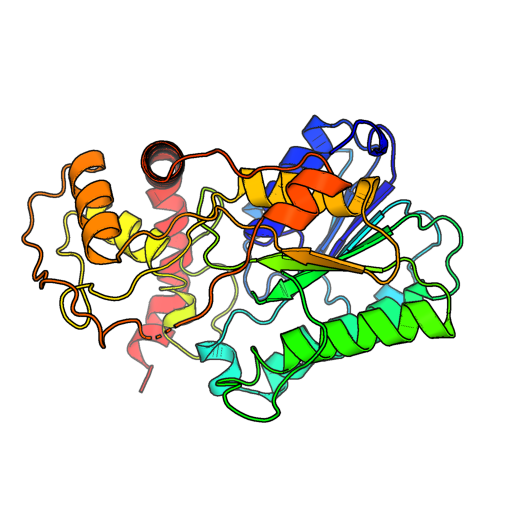 1 340 ? 12.785 30.867 2.736 1.00 53.69 320 ASP A C 1
ATOM 2321 O O . ASP A 1 340 ? 11.813 31.496 2.299 1.00 54.01 320 ASP A O 1
ATOM 2326 N N . VAL A 1 341 ? 12.665 29.626 3.211 1.00 52.61 321 VAL A N 1
ATOM 2327 C CA . VAL A 1 341 ? 11.342 28.977 3.279 1.00 51.35 321 VAL A CA 1
ATOM 2328 C C . VAL A 1 341 ? 10.525 29.579 4.435 1.00 51.23 321 VAL A C 1
ATOM 2329 O O . VAL A 1 341 ? 10.912 29.489 5.612 1.00 51.45 321 VAL A O 1
ATOM 2333 N N . SER A 1 342 ? 9.394 30.195 4.088 1.00 50.06 322 SER A N 1
ATOM 2334 C CA . SER A 1 342 ? 8.565 30.855 5.084 1.00 49.88 322 SER A CA 1
ATOM 2335 C C . SER A 1 342 ? 7.858 29.846 5.949 1.00 48.53 322 SER A C 1
ATOM 2336 O O . SER A 1 342 ? 7.708 28.689 5.560 1.00 48.66 322 SER A O 1
ATOM 2339 N N . ILE A 1 343 ? 7.443 30.283 7.137 1.00 48.01 323 ILE A N 1
ATOM 2340 C CA . ILE A 1 343 ? 6.703 29.430 8.063 1.00 47.70 323 ILE A CA 1
ATOM 2341 C C . ILE A 1 343 ? 5.408 28.896 7.404 1.00 46.84 323 ILE A C 1
ATOM 2342 O O . ILE A 1 343 ? 5.040 27.739 7.604 1.00 46.13 323 ILE A O 1
ATOM 2347 N N . ASP A 1 344 ? 4.756 29.719 6.586 1.00 47.01 324 ASP A N 1
ATOM 2348 C CA . ASP A 1 344 ? 3.579 29.269 5.847 1.00 46.35 324 ASP A CA 1
ATOM 2349 C C . ASP A 1 344 ? 3.879 28.166 4.831 1.00 45.46 324 ASP A C 1
ATOM 2350 O O . ASP A 1 344 ? 3.215 27.133 4.821 1.00 45.65 324 ASP A O 1
ATOM 2355 N N . ASP A 1 345 ? 4.878 28.374 3.980 1.00 44.27 325 ASP A N 1
ATOM 2356 C CA . ASP A 1 345 ? 5.226 27.353 2.988 1.00 43.42 325 ASP A CA 1
ATOM 2357 C C . ASP A 1 345 ? 5.753 26.063 3.631 1.00 42.99 325 ASP A C 1
ATOM 2358 O O . ASP A 1 345 ? 5.361 24.953 3.226 1.00 42.71 325 ASP A O 1
ATOM 2363 N N . GLY A 1 346 ? 6.603 26.205 4.655 1.00 41.52 326 GLY A N 1
ATOM 2364 C CA . GLY A 1 346 ? 7.217 25.037 5.306 1.00 41.11 326 GLY A CA 1
ATOM 2365 C C . GLY A 1 346 ? 6.173 24.196 6.021 1.00 39.97 326 GLY A C 1
ATOM 2366 O O . GLY A 1 346 ? 6.171 22.946 5.961 1.00 40.40 326 GLY A O 1
ATOM 2367 N N . LEU A 1 347 ? 5.234 24.878 6.660 1.00 40.23 327 LEU A N 1
ATOM 2368 C CA . LEU A 1 347 ? 4.122 24.194 7.333 1.00 39.23 327 LEU A CA 1
ATOM 2369 C C . LEU A 1 347 ? 3.210 23.408 6.371 1.00 38.24 327 LEU A C 1
ATOM 2370 O O . LEU A 1 347 ? 2.857 22.282 6.655 1.00 38.11 327 LEU A O 1
ATOM 2375 N N . ARG A 1 348 ? 2.854 24.002 5.231 1.00 37.35 328 ARG A N 1
ATOM 2376 C CA . ARG A 1 348 ? 2.102 23.267 4.195 1.00 36.67 328 ARG A CA 1
ATOM 2377 C C . ARG A 1 348 ? 2.817 22.005 3.753 1.00 35.98 328 ARG A C 1
ATOM 2378 O O . ARG A 1 348 ? 2.212 20.932 3.698 1.00 35.22 328 ARG A O 1
ATOM 2383 N N . LYS A 1 349 ? 4.113 22.122 3.463 1.00 35.60 329 LYS A N 1
ATOM 2384 C CA . LYS A 1 349 ? 4.909 20.973 3.061 1.00 36.72 329 LYS A CA 1
ATOM 2385 C C . LYS A 1 349 ? 4.930 19.890 4.141 1.00 36.78 329 LYS A C 1
ATOM 2386 O O . LYS A 1 349 ? 4.811 18.708 3.845 1.00 37.46 329 LYS A O 1
ATOM 2392 N N . THR A 1 350 ? 5.118 20.307 5.393 1.00 37.10 330 THR A N 1
ATOM 2393 C CA . THR A 1 350 ? 5.142 19.387 6.531 1.00 36.83 330 THR A CA 1
ATOM 2394 C C . THR A 1 350 ? 3.820 18.681 6.766 1.00 36.70 330 THR A C 1
ATOM 2395 O O . THR A 1 350 ? 3.791 17.458 6.942 1.00 36.89 330 THR A O 1
ATOM 2399 N N . ILE A 1 351 ? 2.730 19.442 6.733 1.00 35.99 331 ILE A N 1
ATOM 2400 C CA . ILE A 1 351 ? 1.378 18.906 6.889 1.00 36.52 331 ILE A CA 1
ATOM 2401 C C . ILE A 1 351 ? 1.063 17.942 5.728 1.00 36.24 331 ILE A C 1
ATOM 2402 O O . ILE A 1 351 ? 0.537 16.850 5.935 1.00 35.87 331 ILE A O 1
ATOM 2407 N N . GLU A 1 352 ? 1.433 18.317 4.501 1.00 36.75 332 GLU A N 1
ATOM 2408 C CA . GLU A 1 352 ? 1.183 17.422 3.362 1.00 37.63 332 GLU A CA 1
ATOM 2409 C C . GLU A 1 352 ? 1.852 16.080 3.608 1.00 38.05 332 GLU A C 1
ATOM 2410 O O . GLU A 1 352 ? 1.226 15.038 3.486 1.00 38.66 332 GLU A O 1
ATOM 2413 N N . TRP A 1 353 ? 3.125 16.110 4.025 1.00 38.56 333 TRP A N 1
ATOM 2414 C CA . TRP A 1 353 ? 3.845 14.868 4.289 1.00 40.06 333 TRP A CA 1
ATOM 2415 C C . TRP A 1 353 ? 3.232 14.070 5.443 1.00 39.87 333 TRP A C 1
ATOM 2416 O O . TRP A 1 353 ? 3.139 12.838 5.381 1.00 39.48 333 TRP A O 1
ATOM 2427 N N . THR A 1 354 ? 2.834 14.766 6.502 1.00 40.38 334 THR A N 1
ATOM 2428 C CA . THR A 1 354 ? 2.248 14.102 7.670 1.00 41.23 334 THR A CA 1
ATOM 2429 C C . THR A 1 354 ? 0.930 13.394 7.313 1.00 41.38 334 THR A C 1
ATOM 2430 O O . THR A 1 354 ? 0.696 12.248 7.715 1.00 41.66 334 THR A O 1
ATOM 2434 N N . LYS A 1 355 ? 0.090 14.080 6.546 1.00 40.97 335 LYS A N 1
ATOM 2435 C CA . LYS A 1 355 ? -1.164 13.484 6.053 1.00 41.98 335 LYS A CA 1
ATOM 2436 C C . LYS A 1 355 ? -0.907 12.208 5.258 1.00 42.39 335 LYS A C 1
ATOM 2437 O O . LYS A 1 355 ? -1.533 11.175 5.507 1.00 43.54 335 LYS A O 1
ATOM 2442 N N . ALA A 1 356 ? 0.027 12.280 4.311 1.00 43.78 336 ALA A N 1
ATOM 2443 C CA . ALA A 1 356 ? 0.325 11.153 3.436 1.00 45.47 336 ALA A CA 1
ATOM 2444 C C . ALA A 1 356 ? 0.861 9.953 4.223 1.00 46.49 336 ALA A C 1
ATOM 2445 O O . ALA A 1 356 ? 0.668 8.810 3.816 1.00 47.01 336 ALA A O 1
ATOM 2447 N N . ASN A 1 357 ? 1.491 10.231 5.367 1.00 46.75 337 ASN A N 1
ATOM 2448 C CA . ASN A 1 357 ? 2.132 9.188 6.190 1.00 47.83 337 ASN A CA 1
ATOM 2449 C C . ASN A 1 357 ? 1.505 8.932 7.566 1.00 47.65 337 ASN A C 1
ATOM 2450 O O . ASN A 1 357 ? 2.142 8.300 8.428 1.00 48.01 337 ASN A O 1
ATOM 2455 N N . LEU A 1 358 ? 0.277 9.410 7.775 1.00 46.60 338 LEU A N 1
ATOM 2456 C CA . LEU A 1 358 ? -0.320 9.397 9.112 1.00 46.47 338 LEU A CA 1
ATOM 2457 C C . LEU A 1 358 ? -0.459 7.981 9.694 1.00 46.55 338 LEU A C 1
ATOM 2458 O O . LEU A 1 358 ? -0.158 7.768 10.859 1.00 45.44 338 LEU A O 1
ATOM 2463 N N . ALA A 1 359 ? -0.917 7.020 8.886 1.00 46.04 339 ALA A N 1
ATOM 2464 C CA . ALA A 1 359 ? -1.078 5.639 9.372 1.00 46.52 339 ALA A CA 1
ATOM 2465 C C . ALA A 1 359 ? 0.252 5.053 9.879 1.00 47.25 339 ALA A C 1
ATOM 2466 O O . ALA A 1 359 ? 0.301 4.392 10.929 1.00 47.86 339 ALA A O 1
ATOM 2468 N N . VAL A 1 360 ? 1.319 5.305 9.124 1.00 46.99 340 VAL A N 1
ATOM 2469 C CA . VAL A 1 360 ? 2.646 4.803 9.435 1.00 47.41 340 VAL A CA 1
ATOM 2470 C C . VAL A 1 360 ? 3.101 5.474 10.726 1.00 47.22 340 VAL A C 1
ATOM 2471 O O . VAL A 1 360 ? 3.672 4.824 11.616 1.00 48.16 340 VAL A O 1
ATOM 2475 N N . ILE A 1 361 ? 2.841 6.774 10.835 1.00 46.05 341 ILE A N 1
ATOM 2476 C CA . ILE A 1 361 ? 3.248 7.514 12.036 1.00 45.52 341 ILE A CA 1
ATOM 2477 C C . ILE A 1 361 ? 2.486 7.018 13.263 1.00 45.77 341 ILE A C 1
ATOM 2478 O O . ILE A 1 361 ? 3.082 6.833 14.333 1.00 46.01 341 ILE A O 1
ATOM 2483 N N . GLU A 1 362 ? 1.183 6.783 13.096 1.00 46.02 342 GLU A N 1
ATOM 2484 C CA . GLU A 1 362 ? 0.368 6.269 14.189 1.00 46.43 342 GLU A CA 1
ATOM 2485 C C . GLU A 1 362 ? 0.860 4.926 14.722 1.00 46.08 342 GLU A C 1
ATOM 2486 O O . GLU A 1 362 ? 0.878 4.712 15.936 1.00 46.28 342 GLU A O 1
ATOM 2492 N N . GLN A 1 363 ? 1.285 4.047 13.820 1.00 46.26 343 GLN A N 1
ATOM 2493 C CA . GLN A 1 363 ? 1.795 2.723 14.192 1.00 46.58 343 GLN A CA 1
ATOM 2494 C C . GLN A 1 363 ? 3.115 2.842 14.968 1.00 46.11 343 GLN A C 1
ATOM 2495 O O . GLN A 1 363 ? 3.363 2.094 15.922 1.00 45.95 343 GLN A O 1
ATOM 2498 N N . ILE A 1 364 ? 3.954 3.786 14.549 1.00 45.44 344 ILE A N 1
ATOM 2499 C CA . ILE A 1 364 ? 5.215 4.050 15.237 1.00 46.05 344 ILE A CA 1
ATOM 2500 C C . ILE A 1 364 ? 4.967 4.571 16.661 1.00 46.53 344 ILE A C 1
ATOM 2501 O O . ILE A 1 364 ? 5.539 4.046 17.624 1.00 46.20 344 ILE A O 1
ATOM 2506 N N . MET A 1 365 ? 4.088 5.570 16.785 1.00 47.32 345 MET A N 1
ATOM 2507 C CA . MET A 1 365 ? 3.692 6.139 18.086 1.00 47.68 345 MET A CA 1
ATOM 2508 C C . MET A 1 365 ? 3.143 5.097 19.040 1.00 47.25 345 MET A C 1
ATOM 2509 O O . MET A 1 365 ? 3.432 5.138 20.231 1.00 47.13 345 MET A O 1
ATOM 2514 N N . ARG A 1 366 ? 2.352 4.166 18.514 1.00 45.68 346 ARG A N 1
ATOM 2515 C CA . ARG A 1 366 ? 1.673 3.174 19.353 1.00 46.38 346 ARG A CA 1
ATOM 2516 C C . ARG A 1 366 ? 2.623 2.182 20.016 1.00 45.30 346 ARG A C 1
ATOM 2517 O O . ARG A 1 366 ? 2.256 1.510 20.980 1.00 44.97 346 ARG A O 1
ATOM 2520 N N . LYS A 1 367 ? 3.866 2.112 19.537 1.00 44.81 347 LYS A N 1
ATOM 2521 C CA . LYS A 1 367 ? 4.783 1.163 20.143 1.00 44.60 347 LYS A CA 1
ATOM 2522 C C . LYS A 1 367 ? 5.084 1.578 21.587 1.00 44.19 347 LYS A C 1
ATOM 2523 O O . LYS A 1 367 ? 5.506 0.755 22.394 1.00 42.95 347 LYS A O 1
ATOM 2529 N N . HIS A 1 368 ? 4.860 2.861 21.889 1.00 44.20 348 HIS A N 1
ATOM 2530 C CA . HIS A 1 368 ? 5.121 3.430 23.206 1.00 44.48 348 HIS A CA 1
ATOM 2531 C C . HIS A 1 368 ? 3.893 3.558 24.116 1.00 45.34 348 HIS A C 1
ATOM 2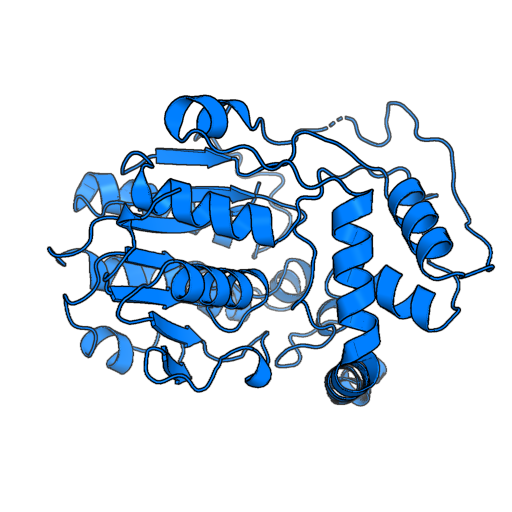532 O O . HIS A 1 368 ? 3.996 4.130 25.198 1.00 44.91 348 HIS A O 1
ATOM 2539 N N . ASP A 1 369 ? 2.748 3.000 23.713 1.00 47.72 349 ASP A N 1
ATOM 2540 C CA . ASP A 1 369 ? 1.520 3.131 24.507 1.00 49.45 349 ASP A CA 1
ATOM 2541 C C . ASP A 1 369 ? 1.695 2.706 25.974 1.00 51.08 349 ASP A C 1
ATOM 2542 O O . ASP A 1 369 ? 1.315 3.444 26.890 1.00 49.86 349 ASP A O 1
ATOM 2547 N N . SER A 1 370 ? 2.294 1.535 26.177 1.00 53.78 350 SER A N 1
ATOM 2548 C CA . SER A 1 370 ? 2.515 0.970 27.509 1.00 57.90 350 SER A CA 1
ATOM 2549 C C . SER A 1 370 ? 3.460 1.819 28.373 1.00 60.23 350 SER A C 1
ATOM 2550 O O . SER A 1 370 ? 3.189 2.061 29.549 1.00 60.13 350 SER A O 1
ATOM 2553 N N . ALA A 1 371 ? 4.564 2.268 27.776 1.00 64.89 351 ALA A N 1
ATOM 2554 C CA . ALA A 1 371 ? 5.536 3.126 28.437 1.00 66.18 351 ALA A CA 1
ATOM 2555 C C . ALA A 1 371 ? 4.866 4.443 28.831 1.00 67.89 351 ALA A C 1
ATOM 2556 O O . ALA A 1 371 ? 5.020 4.902 29.974 1.00 67.69 351 ALA A O 1
ATOM 2558 N N . LEU A 1 372 ? 4.122 5.023 27.885 1.00 69.20 352 LEU A N 1
ATOM 2559 C CA . LEU A 1 372 ? 3.325 6.238 28.129 1.00 68.68 352 LEU A CA 1
ATOM 2560 C C . LEU A 1 372 ? 2.354 6.105 29.291 1.00 68.03 352 LEU A C 1
ATOM 2561 O O . LEU A 1 372 ? 2.161 7.056 30.048 1.00 67.57 352 LEU A O 1
ATOM 2566 N N . ALA A 1 373 ? 1.734 4.930 29.406 1.00 67.01 353 ALA A N 1
ATOM 2567 C CA . ALA A 1 373 ? 0.752 4.661 30.461 1.00 66.76 353 ALA A CA 1
ATOM 2568 C C . ALA A 1 373 ? 1.414 4.554 31.842 1.00 65.90 353 ALA A C 1
ATOM 2569 O O . ALA A 1 373 ? 0.896 5.083 32.831 1.00 65.71 353 ALA A O 1
ATOM 2571 N N . THR A 1 374 ? 2.572 3.892 31.883 1.00 64.61 354 THR A N 1
ATOM 2572 C CA . THR A 1 374 ? 3.353 3.706 33.114 1.00 62.62 354 THR A CA 1
ATOM 2573 C C . THR A 1 374 ? 4.031 5.001 33.617 1.00 60.52 354 THR A C 1
ATOM 2574 O O . THR A 1 374 ? 4.274 5.153 34.817 1.00 59.87 354 THR A O 1
ATOM 2578 N N . TYR A 1 375 ? 4.323 5.928 32.708 1.00 57.54 355 TYR A N 1
ATOM 2579 C CA . TYR A 1 375 ? 5.147 7.104 33.053 1.00 55.11 355 TYR A CA 1
ATOM 2580 C C . TYR A 1 375 ? 4.644 7.935 34.249 1.00 54.99 355 TYR A C 1
ATOM 2581 O O . TYR A 1 375 ? 3.609 8.604 34.166 1.00 54.56 355 TYR A O 1
ATOM 2590 N N . GLY A 1 376 ? 5.409 7.902 35.340 1.00 54.80 356 GLY A N 1
ATOM 2591 C CA . GLY A 1 376 ? 5.098 8.684 36.536 1.00 54.93 356 GLY A CA 1
ATOM 2592 C C . GLY A 1 376 ? 4.059 8.019 37.416 1.00 54.76 356 GLY A C 1
ATOM 2593 O O . GLY A 1 376 ? 3.844 8.432 38.557 1.00 54.90 356 GLY A O 1
#

Radius of gyration: 19.4 Å; Cα contacts (8 Å, |Δi|>4): 698; chains: 1; bounding box: 58×45×44 Å

Nearest PDB structures (foldseek):
  2q1s-assembly1_A-2  TM=1.003E+00  e=5.657E-72  Bordetella bronchiseptica
  2q1t-assembly1_A-2  TM=1.003E+00  e=1.754E-69  Bordetella bronchiseptica
  2q1u-assembly1_B  TM=1.001E+00  e=2.051E-68  Bordetella bronchiseptica
  2pzj-assembly1_A-2  TM=1.002E+00  e=1.501E-67  Bordetella bronchiseptica
  8vr2-assembly1_A  TM=7.972E-01  e=6.358E-21  Psychrobacter cryohalolentis K5